Protein AF-A0A0V0S5M4-F1 (afdb_monomer_lite)

Foldseek 3Di:
DPPVVVVVVVVVVVVVVVVVVVVVVVVVVVQVVCVVVVNNPVVVVVVVVVVVVVVVVVVVVVVVVVVVLVVVVVVVLVVVLVVLVVVLVVVVVVVVVVVVVVVVVVVVVVVVVVVVVVVVVVVVDPPPPPPDDDDDDDDDDDDDDDDPPPPPDDDDPPPPDDPVNVVVVVVVVVVVVVVPPPDPPVPVPPPPPDPPDDDDDPDPDDSVVQPSVDPVSSQVCCCPPVVDHDDDD

pLDDT: mean 75.68, std 19.77, range [36.72, 98.31]

Organism: NCBI:txid6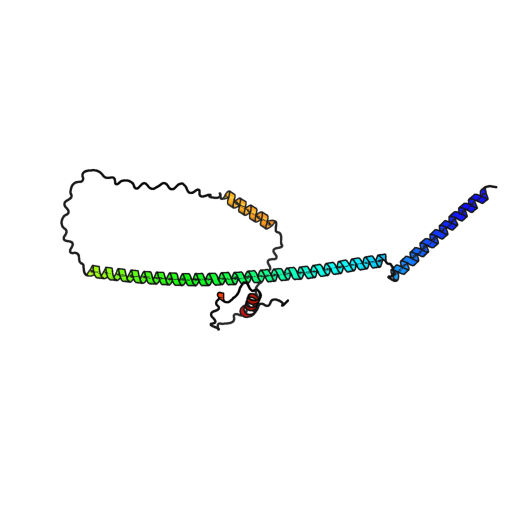336

Structure (mmCIF, N/CA/C/O backbone):
data_AF-A0A0V0S5M4-F1
#
_entry.id   AF-A0A0V0S5M4-F1
#
loop_
_atom_site.group_PDB
_atom_site.id
_atom_site.type_symbol
_atom_site.label_atom_id
_atom_site.label_alt_id
_atom_site.label_comp_id
_atom_site.label_asym_id
_atom_site.label_entity_id
_atom_site.label_seq_id
_atom_site.pdbx_PDB_ins_code
_atom_site.Cartn_x
_atom_site.Cartn_y
_atom_site.Cartn_z
_atom_site.occupancy
_atom_site.B_iso_or_equiv
_atom_site.auth_seq_id
_atom_site.auth_comp_id
_atom_site.auth_asym_id
_atom_site.auth_atom_id
_atom_site.pdbx_PDB_model_num
ATOM 1 N N . MET A 1 1 ? -32.144 -0.221 90.410 1.00 49.56 1 MET A N 1
ATOM 2 C CA . MET A 1 1 ? -33.016 -0.687 89.307 1.00 49.56 1 MET A CA 1
ATOM 3 C C . MET A 1 1 ? -32.470 -0.295 87.918 1.00 49.56 1 MET A C 1
ATOM 5 O O . MET A 1 1 ? -33.249 0.032 87.039 1.00 49.56 1 MET A O 1
ATOM 9 N N . SER A 1 2 ? -31.149 -0.358 87.677 1.00 57.56 2 SER A N 1
ATOM 10 C CA . SER A 1 2 ? -30.536 0.180 86.439 1.00 57.56 2 SER A CA 1
ATOM 11 C C . SER A 1 2 ? -30.228 -0.855 85.345 1.00 57.56 2 SER A C 1
ATOM 13 O O . SER A 1 2 ? -29.965 -0.462 84.215 1.00 57.56 2 SER A O 1
ATOM 15 N N . ASN A 1 3 ? -30.276 -2.158 85.645 1.00 57.25 3 ASN A N 1
ATOM 16 C CA . ASN A 1 3 ? -29.812 -3.198 84.712 1.00 57.25 3 ASN A CA 1
ATOM 17 C C . ASN A 1 3 ? -30.804 -3.519 83.580 1.00 57.25 3 ASN A C 1
ATOM 19 O O . ASN A 1 3 ? -30.376 -3.867 82.489 1.00 57.25 3 ASN A O 1
ATOM 23 N N . ASN A 1 4 ? -32.110 -3.314 83.784 1.00 59.50 4 ASN A N 1
ATOM 24 C CA . ASN A 1 4 ? -33.114 -3.635 82.759 1.00 59.50 4 ASN A CA 1
ATOM 25 C C . ASN A 1 4 ? -33.115 -2.652 81.576 1.00 59.50 4 ASN A C 1
ATOM 27 O O . ASN A 1 4 ? -33.614 -2.983 80.506 1.00 59.50 4 ASN A O 1
ATOM 31 N N . SER A 1 5 ? -32.580 -1.438 81.750 1.00 60.47 5 SER A N 1
ATOM 32 C CA . SER A 1 5 ? -32.564 -0.433 80.680 1.00 60.47 5 SER A CA 1
ATOM 33 C C . SER A 1 5 ? -31.443 -0.683 79.670 1.00 60.47 5 SER A C 1
ATOM 35 O O . SER A 1 5 ? -31.649 -0.455 78.482 1.00 60.47 5 SER A O 1
ATOM 37 N N . SER A 1 6 ? -30.279 -1.175 80.114 1.00 64.75 6 SER A N 1
ATOM 38 C CA . SER A 1 6 ? -29.145 -1.446 79.219 1.00 64.75 6 SER A CA 1
ATOM 39 C C . SER A 1 6 ? -29.331 -2.734 78.411 1.00 64.75 6 SER A C 1
ATOM 41 O O . SER A 1 6 ? -28.966 -2.768 77.237 1.00 64.75 6 SER A O 1
ATOM 43 N N . GLU A 1 7 ? -29.954 -3.767 78.989 1.00 68.25 7 GLU A N 1
ATOM 44 C CA . GLU A 1 7 ? -30.328 -4.990 78.263 1.00 68.25 7 GLU A CA 1
ATOM 45 C C . GLU A 1 7 ? -31.339 -4.705 77.148 1.00 68.25 7 GLU A C 1
ATOM 47 O O . GLU A 1 7 ? -31.204 -5.221 76.037 1.00 68.25 7 GLU A O 1
ATOM 52 N N . ASN A 1 8 ? -32.318 -3.836 77.404 1.00 77.19 8 ASN A N 1
ATOM 53 C CA . ASN A 1 8 ? -33.330 -3.481 76.411 1.00 77.19 8 ASN A CA 1
ATOM 54 C C . ASN A 1 8 ? -32.715 -2.692 75.237 1.00 77.19 8 ASN A C 1
ATOM 56 O O . ASN A 1 8 ? -33.011 -2.951 74.071 1.00 77.19 8 ASN A O 1
ATOM 60 N N . GLU A 1 9 ? -31.771 -1.796 75.535 1.00 79.44 9 GLU A N 1
ATOM 61 C CA . GLU A 1 9 ? -31.038 -1.020 74.531 1.00 79.44 9 GLU A CA 1
ATOM 62 C C . GLU A 1 9 ? -30.083 -1.894 73.691 1.00 79.44 9 GLU A C 1
ATOM 64 O O . GLU A 1 9 ? -29.974 -1.728 72.473 1.00 79.44 9 GLU A O 1
ATOM 69 N N . ALA A 1 10 ? -29.415 -2.869 74.317 1.00 81.25 10 ALA A N 1
ATOM 70 C CA . ALA A 1 10 ? -28.564 -3.838 73.627 1.00 81.25 10 ALA A CA 1
ATOM 71 C C . ALA A 1 10 ? -29.377 -4.756 72.698 1.00 81.25 10 ALA A C 1
ATOM 73 O O . ALA A 1 10 ? -28.959 -5.019 71.565 1.00 81.25 10 ALA A O 1
ATOM 74 N N . THR A 1 11 ? -30.560 -5.181 73.148 1.00 85.44 11 THR A N 1
ATOM 75 C CA . THR A 1 11 ? -31.504 -6.000 72.370 1.00 85.44 11 THR A CA 1
ATOM 76 C C . THR A 1 11 ? -32.066 -5.220 71.178 1.00 85.44 11 THR A C 1
ATOM 78 O O . THR A 1 11 ? -32.175 -5.738 70.066 1.00 85.44 11 THR A O 1
ATOM 81 N N . GLN A 1 12 ? -32.353 -3.930 71.362 1.00 87.50 12 GLN A N 1
ATOM 82 C CA . GLN A 1 12 ? -32.791 -3.052 70.279 1.00 87.50 12 GLN A CA 1
ATOM 83 C C . GLN A 1 12 ? -31.696 -2.857 69.219 1.00 87.50 12 GLN A C 1
ATOM 85 O O . GLN A 1 12 ? -31.968 -2.990 68.025 1.00 87.50 12 GLN A O 1
ATOM 90 N N . LYS A 1 13 ? -30.443 -2.622 69.633 1.00 89.62 13 LYS A N 1
ATOM 91 C CA . LYS A 1 13 ? -29.293 -2.504 68.714 1.00 89.62 13 LYS A CA 1
ATOM 92 C C . LYS A 1 13 ? -29.061 -3.787 67.912 1.00 89.62 13 LYS A C 1
ATOM 94 O O . LYS A 1 13 ? -28.809 -3.717 66.710 1.00 89.62 13 LYS A O 1
ATOM 99 N N . THR A 1 14 ? -29.189 -4.956 68.542 1.00 91.81 14 THR A N 1
ATOM 100 C CA . THR A 1 14 ? -29.059 -6.249 67.845 1.00 91.81 14 THR A CA 1
ATOM 101 C C . THR A 1 14 ? -30.196 -6.497 66.857 1.00 91.81 14 THR A C 1
ATOM 103 O O . THR A 1 14 ? -29.938 -6.982 65.755 1.00 91.81 14 THR A O 1
ATOM 106 N N . ASN A 1 15 ? -31.430 -6.116 67.193 1.00 91.88 15 ASN A N 1
ATOM 107 C CA . ASN A 1 15 ? -32.563 -6.217 66.272 1.00 91.88 15 ASN A CA 1
ATOM 108 C C . ASN A 1 15 ? -32.397 -5.308 65.046 1.00 91.88 15 ASN A C 1
ATOM 110 O O . ASN A 1 15 ? -32.560 -5.781 63.922 1.00 91.88 15 ASN A O 1
ATOM 114 N N . ILE A 1 16 ? -31.978 -4.053 65.246 1.00 94.75 16 ILE A N 1
ATOM 115 C CA . ILE A 1 16 ? -31.687 -3.119 64.145 1.00 94.75 16 ILE A CA 1
ATOM 116 C C . ILE A 1 16 ? -30.585 -3.684 63.244 1.00 94.75 16 ILE A C 1
ATOM 118 O O . ILE A 1 16 ? -30.723 -3.705 62.023 1.00 94.75 16 ILE A O 1
ATOM 122 N N . LEU A 1 17 ? -29.501 -4.200 63.832 1.00 95.44 17 LEU A N 1
ATOM 123 C CA . LEU A 1 17 ? -28.401 -4.778 63.063 1.00 95.44 17 LEU A CA 1
ATOM 124 C C . LEU A 1 17 ? -28.852 -5.989 62.235 1.00 95.44 17 LEU A C 1
ATOM 126 O O . LEU A 1 17 ? -28.457 -6.127 61.077 1.00 95.44 17 LEU A O 1
ATOM 130 N N . LYS A 1 18 ? -29.699 -6.851 62.807 1.00 95.44 18 LYS A N 1
ATOM 131 C CA . LYS A 1 18 ? -30.275 -8.009 62.113 1.00 95.44 18 LYS A CA 1
ATOM 132 C C . LYS A 1 18 ? -31.151 -7.580 60.937 1.00 95.44 18 LYS A C 1
ATOM 134 O O . LYS A 1 18 ? -31.074 -8.191 59.872 1.00 95.44 18 LYS A O 1
ATOM 139 N N . GLU A 1 19 ? -31.941 -6.528 61.107 1.00 95.62 19 GLU A N 1
ATOM 140 C CA . GLU A 1 19 ? -32.793 -5.984 60.051 1.00 95.62 19 GLU A CA 1
ATOM 141 C C . GLU A 1 19 ? -31.975 -5.378 58.903 1.00 95.62 19 GLU A C 1
ATOM 143 O O . GLU A 1 19 ? -32.213 -5.715 57.740 1.00 95.62 19 GLU A O 1
ATOM 148 N N . VAL A 1 20 ? -30.925 -4.610 59.219 1.00 96.81 20 VAL A N 1
ATOM 149 C CA . VAL A 1 20 ? -29.955 -4.108 58.228 1.00 96.81 20 VAL A CA 1
ATOM 150 C C . VAL A 1 20 ? -29.304 -5.264 57.465 1.00 96.81 20 VAL A C 1
ATOM 152 O O . VAL A 1 20 ? -29.176 -5.216 56.240 1.00 96.81 20 VAL A O 1
ATOM 155 N N . TYR A 1 21 ? -28.926 -6.337 58.166 1.00 97.19 21 TYR A N 1
ATOM 156 C CA . TYR A 1 21 ? -28.324 -7.514 57.539 1.00 97.19 21 TYR A CA 1
ATOM 157 C C . TYR A 1 21 ? -29.284 -8.209 56.566 1.00 97.19 21 TYR A C 1
ATOM 159 O O . TYR A 1 21 ? -28.897 -8.565 55.450 1.00 97.19 21 TYR A O 1
ATOM 167 N N . LEU A 1 22 ? -30.544 -8.387 56.970 1.00 96.94 22 LEU A N 1
ATOM 168 C CA . LEU A 1 22 ? -31.575 -9.006 56.137 1.00 96.94 22 LEU A CA 1
ATOM 169 C C . LEU A 1 22 ? -31.899 -8.151 54.906 1.00 96.94 22 LEU A C 1
ATOM 171 O O . LEU A 1 22 ? -32.018 -8.703 53.810 1.00 96.94 22 LEU A O 1
ATOM 175 N N . GLN A 1 23 ? -31.974 -6.825 55.060 1.00 97.44 23 GLN A N 1
ATOM 176 C CA . GLN A 1 23 ? -32.141 -5.899 53.937 1.00 97.44 23 GLN A CA 1
ATOM 177 C C . GLN A 1 23 ? -30.966 -5.977 52.962 1.00 97.44 23 GLN A C 1
ATOM 179 O O . GLN A 1 23 ? -31.182 -6.141 51.762 1.00 97.44 23 GLN A O 1
ATOM 184 N N . LYS A 1 24 ? -29.724 -5.938 53.462 1.00 97.31 24 LYS A N 1
ATOM 185 C CA . LYS A 1 24 ? -28.530 -6.029 52.611 1.00 97.31 24 LYS A CA 1
ATOM 186 C C . LYS A 1 24 ? -28.483 -7.349 51.843 1.00 97.31 24 LYS A C 1
ATOM 188 O O . LYS A 1 24 ? -28.208 -7.348 50.647 1.00 97.31 24 LYS A O 1
ATOM 193 N N . ARG A 1 25 ? -28.810 -8.466 52.503 1.00 97.19 25 ARG A N 1
ATOM 194 C CA . ARG A 1 25 ? -28.902 -9.776 51.844 1.00 97.19 25 ARG A CA 1
ATOM 195 C C . ARG A 1 25 ? -29.956 -9.775 50.737 1.00 97.19 25 ARG A C 1
ATOM 197 O O . ARG A 1 25 ? -29.677 -10.266 49.654 1.00 97.19 25 ARG A O 1
ATOM 204 N N . LYS A 1 26 ? -31.136 -9.199 50.993 1.00 97.38 26 LYS A N 1
ATOM 205 C CA . LYS A 1 26 ? -32.216 -9.106 50.001 1.00 97.38 26 LYS A CA 1
ATOM 206 C C . LYS A 1 26 ? -31.794 -8.302 48.768 1.00 97.38 26 LYS A C 1
ATOM 208 O O . LYS A 1 26 ? -32.047 -8.757 47.660 1.00 97.38 26 LYS A O 1
ATOM 213 N N . LEU A 1 27 ? -31.134 -7.157 48.957 1.00 96.06 27 LEU A N 1
ATOM 214 C CA . LEU A 1 27 ? -30.629 -6.340 47.847 1.00 96.06 27 LEU A CA 1
ATOM 215 C C . LEU A 1 27 ? -29.600 -7.101 47.006 1.00 96.06 27 LEU A C 1
ATOM 217 O O . LEU A 1 27 ? -29.687 -7.087 45.786 1.00 96.06 27 LEU A O 1
ATOM 221 N N . LEU A 1 28 ? -28.675 -7.824 47.644 1.00 95.50 28 LEU A N 1
ATOM 222 C CA . LEU A 1 28 ? -27.692 -8.644 46.929 1.00 95.50 28 LEU A CA 1
ATOM 223 C C . LEU A 1 28 ? -28.342 -9.786 46.138 1.00 95.50 28 LEU A C 1
ATOM 225 O O . LEU A 1 28 ? -27.931 -10.059 45.014 1.00 95.50 28 LEU A O 1
ATOM 229 N N . THR A 1 29 ? -29.362 -10.442 46.698 1.00 96.12 29 THR A N 1
ATOM 230 C CA . THR A 1 29 ? -30.125 -11.469 45.974 1.00 96.12 29 THR A CA 1
ATOM 231 C C . THR A 1 29 ? -30.832 -10.873 44.757 1.00 96.12 29 THR A C 1
ATOM 233 O O . THR A 1 29 ? -30.702 -11.420 43.668 1.00 96.12 29 THR A O 1
ATOM 236 N N . GLN A 1 30 ? -31.495 -9.723 44.914 1.00 95.69 30 GLN A N 1
ATOM 237 C CA . GLN A 1 30 ? -32.154 -9.028 43.803 1.00 95.69 30 GLN A CA 1
ATOM 238 C C . GLN A 1 30 ? -31.164 -8.591 42.717 1.00 95.69 30 GLN A C 1
ATOM 240 O O . GLN A 1 30 ? -31.458 -8.722 41.533 1.00 95.69 30 GLN A O 1
ATOM 245 N N . GLU A 1 31 ? -29.982 -8.107 43.100 1.00 93.38 31 GLU A N 1
ATOM 246 C CA . GLU A 1 31 ? -28.938 -7.720 42.147 1.00 93.38 31 GLU A CA 1
ATOM 247 C C . GLU A 1 31 ? -28.396 -8.936 41.379 1.00 93.38 31 GLU A C 1
ATOM 249 O O . GLU A 1 31 ? -28.206 -8.878 40.165 1.00 93.38 31 GLU A O 1
ATOM 254 N N . SER A 1 32 ? -28.219 -10.073 42.061 1.00 94.19 32 SER A N 1
ATOM 255 C CA . SER A 1 32 ? -27.815 -11.330 41.424 1.00 94.19 32 SER A CA 1
ATOM 256 C C . SER A 1 32 ? -28.873 -11.860 40.453 1.00 94.19 32 SER A C 1
ATOM 258 O O . SER A 1 32 ? -28.518 -12.359 39.387 1.00 94.19 32 SER A O 1
ATOM 260 N N . GLU A 1 33 ? -30.157 -11.769 40.807 1.00 95.00 33 GLU A N 1
ATOM 261 C CA . GLU A 1 33 ? -31.271 -12.140 39.924 1.00 95.00 33 GLU A CA 1
ATOM 262 C C . GLU A 1 33 ? -31.319 -11.220 38.701 1.00 95.00 33 GLU A C 1
ATOM 264 O O . GLU A 1 33 ? -31.376 -11.705 37.574 1.00 95.00 33 GLU A O 1
ATOM 269 N N . ARG A 1 34 ? -31.180 -9.899 38.894 1.00 94.19 34 ARG A N 1
ATOM 270 C CA . ARG A 1 34 ? -31.075 -8.933 37.789 1.00 94.19 34 ARG A CA 1
ATOM 271 C C . ARG A 1 34 ? -29.922 -9.251 36.846 1.00 94.19 34 ARG A C 1
ATOM 273 O O . ARG A 1 34 ? -30.097 -9.131 35.636 1.00 94.19 34 ARG A O 1
ATOM 280 N N . LEU A 1 35 ? -28.760 -9.626 37.378 1.00 94.25 35 LEU A N 1
ATOM 281 C CA . LEU A 1 35 ? -27.608 -10.018 36.570 1.00 94.25 35 LEU A CA 1
ATOM 282 C C . LEU A 1 35 ? -27.917 -11.281 35.751 1.00 94.25 35 LEU A C 1
ATOM 284 O O . LEU A 1 35 ? -27.669 -11.300 34.550 1.00 94.25 35 LEU A O 1
ATOM 288 N N . PHE A 1 36 ? -28.513 -12.302 36.374 1.00 93.50 36 PHE A N 1
ATOM 289 C CA . PHE A 1 36 ? -28.894 -13.545 35.694 1.00 93.50 36 PHE A CA 1
ATOM 290 C C . PHE A 1 36 ? -29.964 -13.324 34.611 1.00 93.50 36 PHE A C 1
ATOM 292 O O . PHE A 1 3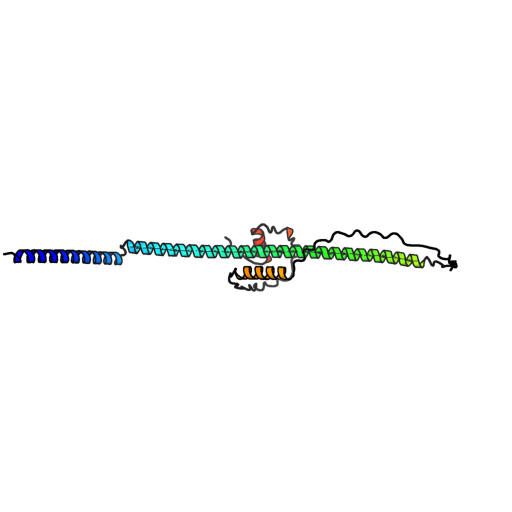6 ? -29.924 -13.950 33.556 1.00 93.50 36 PHE A O 1
ATOM 299 N N . GLU A 1 37 ? -30.893 -12.396 34.843 1.00 95.06 37 GLU A N 1
ATOM 300 C CA . GLU A 1 37 ? -31.908 -11.974 33.872 1.00 95.06 37 GLU A CA 1
ATOM 301 C C . GLU A 1 37 ? -31.372 -11.017 32.789 1.00 95.06 37 GLU A C 1
ATOM 303 O O . GLU A 1 37 ? -32.137 -10.597 31.920 1.00 95.06 37 GLU A O 1
ATOM 308 N N . GLY A 1 38 ? -30.090 -10.630 32.837 1.00 92.06 38 GLY A N 1
ATOM 309 C CA . GLY A 1 38 ? -29.487 -9.697 31.879 1.00 92.06 38 GLY A CA 1
ATOM 310 C C . GLY A 1 38 ? -29.975 -8.248 32.015 1.00 92.06 38 GLY A C 1
ATOM 311 O O . GLY A 1 38 ? -29.871 -7.461 31.079 1.00 92.06 38 GLY A O 1
ATOM 312 N N . LYS A 1 39 ? -30.527 -7.873 33.173 1.00 93.62 39 LYS A N 1
ATOM 313 C CA . LYS A 1 39 ? -31.046 -6.527 33.479 1.00 93.62 39 LYS A CA 1
ATOM 314 C C . LYS A 1 39 ? -30.092 -5.701 34.343 1.00 93.62 39 LYS A C 1
ATOM 316 O O . LYS A 1 39 ? -30.517 -4.701 34.919 1.00 93.62 39 LYS A O 1
ATOM 321 N N . ASN A 1 40 ? -28.850 -6.141 34.532 1.00 94.25 40 ASN A N 1
ATOM 322 C CA . ASN A 1 40 ? -27.846 -5.380 35.271 1.00 94.25 40 ASN A CA 1
ATOM 323 C C . ASN A 1 40 ? -27.164 -4.375 34.328 1.00 94.25 40 ASN A C 1
ATOM 325 O O . ASN A 1 40 ? -26.542 -4.755 33.336 1.00 94.25 40 ASN A O 1
ATOM 329 N N . ASP A 1 41 ? -27.299 -3.089 34.647 1.00 92.94 41 ASP A N 1
ATOM 330 C CA . ASP A 1 41 ? -26.873 -1.995 33.769 1.00 92.94 41 ASP A CA 1
ATOM 331 C C . ASP A 1 41 ? -25.345 -1.886 33.669 1.00 92.94 41 ASP A C 1
ATOM 333 O O . ASP A 1 41 ? -24.815 -1.609 32.595 1.00 92.94 41 ASP A O 1
ATOM 337 N N . GLU A 1 42 ? -24.625 -2.145 34.765 1.00 93.12 42 GLU A N 1
ATOM 338 C CA . GLU A 1 42 ? -23.157 -2.099 34.798 1.00 93.12 42 GLU A CA 1
ATOM 339 C C . GLU A 1 42 ? -22.542 -3.200 33.927 1.00 93.12 42 GLU A C 1
ATOM 341 O O . GLU A 1 42 ? -21.658 -2.929 33.112 1.00 93.12 42 GLU A O 1
ATOM 346 N N . TYR A 1 43 ? -23.045 -4.430 34.053 1.00 94.25 43 TYR A N 1
ATOM 347 C CA . TYR A 1 43 ? -22.626 -5.568 33.241 1.00 94.25 43 TYR A CA 1
ATOM 348 C C . TYR A 1 43 ? -22.922 -5.328 31.759 1.00 94.25 43 TYR A C 1
ATOM 350 O O . TYR A 1 43 ? -22.034 -5.478 30.923 1.00 94.25 43 TYR A O 1
ATOM 358 N N . ASN A 1 44 ? -24.138 -4.882 31.434 1.00 94.69 44 ASN A N 1
ATOM 359 C CA . ASN A 1 44 ? -24.525 -4.601 30.052 1.00 94.69 44 ASN A CA 1
ATOM 360 C C . ASN A 1 44 ? -23.688 -3.469 29.437 1.00 94.69 44 ASN A C 1
ATOM 362 O O . ASN A 1 44 ? -23.293 -3.559 28.276 1.00 94.69 44 ASN A O 1
ATOM 366 N N . SER A 1 45 ? -23.368 -2.433 30.218 1.00 97.00 45 SER A N 1
ATOM 367 C CA . SER A 1 45 ? -22.463 -1.356 29.801 1.00 97.00 45 SER A CA 1
ATOM 368 C C . SER A 1 45 ? -21.053 -1.882 29.515 1.00 97.00 45 SER A C 1
ATOM 370 O O . SER A 1 45 ? -20.454 -1.547 28.492 1.00 97.00 45 SER A O 1
ATOM 372 N N . PHE A 1 46 ? -20.537 -2.776 30.366 1.00 97.56 46 PHE A N 1
ATOM 373 C CA . PHE A 1 46 ? -19.245 -3.421 30.138 1.00 97.56 46 PHE A CA 1
ATOM 374 C C . PHE A 1 46 ? -19.245 -4.290 28.872 1.00 97.56 46 PHE A C 1
ATOM 376 O O . PHE A 1 46 ? -18.305 -4.209 28.081 1.00 97.56 46 PHE A O 1
ATOM 383 N N . CYS A 1 47 ? -20.301 -5.074 28.641 1.00 96.94 47 CYS A N 1
ATOM 384 C CA . CYS A 1 47 ? -20.469 -5.842 27.407 1.00 96.94 47 CYS A CA 1
ATOM 385 C C . CYS A 1 47 ? -20.480 -4.932 26.173 1.00 96.94 47 CYS A C 1
ATOM 387 O O . CYS A 1 47 ? -19.706 -5.165 25.248 1.00 96.94 47 CYS A O 1
ATOM 389 N N . ALA A 1 48 ? -21.266 -3.852 26.194 1.00 97.50 48 ALA A N 1
ATOM 390 C CA . ALA A 1 48 ? -21.332 -2.897 25.089 1.00 97.50 48 ALA A CA 1
ATOM 391 C C . ALA A 1 48 ? -19.967 -2.251 24.787 1.00 97.50 48 ALA A C 1
ATOM 393 O O . ALA A 1 48 ? -19.609 -2.063 23.626 1.00 97.50 48 ALA A O 1
ATOM 394 N N . GLU A 1 49 ? -19.175 -1.941 25.815 1.00 98.31 49 GLU A N 1
ATOM 395 C CA . GLU A 1 49 ? -17.822 -1.404 25.645 1.00 98.31 49 GLU A CA 1
ATOM 396 C C . GLU A 1 49 ? -16.849 -2.434 25.045 1.00 98.31 49 GLU A C 1
ATOM 398 O O . GLU A 1 49 ? -15.994 -2.082 24.227 1.00 98.31 49 GLU A O 1
ATOM 403 N N . VAL A 1 50 ? -16.968 -3.709 25.426 1.00 98.25 50 VAL A N 1
ATOM 404 C CA . VAL A 1 50 ? -16.182 -4.800 24.829 1.00 98.25 50 VAL A CA 1
ATOM 405 C C . VAL A 1 50 ? -16.555 -4.993 23.358 1.00 98.25 50 VAL A C 1
ATOM 407 O O . VAL A 1 50 ? -15.656 -5.062 22.517 1.00 98.25 50 VAL A O 1
ATOM 410 N N . ASP A 1 51 ? -17.847 -5.000 23.032 1.00 98.31 51 ASP A N 1
ATOM 411 C CA . ASP A 1 51 ? -18.335 -5.118 21.654 1.00 98.31 51 ASP A CA 1
ATOM 412 C C . ASP A 1 51 ? -17.886 -3.930 20.795 1.00 98.31 51 ASP A C 1
ATOM 414 O O . ASP A 1 51 ? -17.401 -4.108 19.675 1.00 98.31 51 ASP A O 1
ATOM 418 N N . ARG A 1 52 ? -17.944 -2.710 21.347 1.00 98.31 52 ARG A N 1
ATOM 419 C CA . ARG A 1 52 ? -17.435 -1.499 20.691 1.00 98.31 52 ARG A CA 1
ATOM 420 C C . ARG A 1 52 ? -15.952 -1.637 20.348 1.00 98.31 52 ARG A C 1
ATOM 422 O O . ARG A 1 52 ? -15.564 -1.390 19.209 1.00 98.31 52 ARG A O 1
ATOM 429 N N . LYS A 1 53 ? -15.125 -2.080 21.302 1.00 98.19 53 LYS A N 1
ATOM 430 C CA . LYS A 1 53 ? -13.685 -2.308 21.082 1.00 98.19 53 LYS A CA 1
ATOM 431 C C . LYS A 1 53 ? -13.411 -3.398 20.051 1.00 98.19 53 LYS A C 1
ATOM 433 O O . LYS A 1 53 ? -12.455 -3.279 19.283 1.00 98.19 53 LYS A O 1
ATOM 438 N N . LEU A 1 54 ? -14.218 -4.458 20.035 1.00 98.00 54 LEU A N 1
ATOM 439 C CA . LEU A 1 54 ? -14.102 -5.522 19.043 1.00 98.00 54 LEU A CA 1
ATOM 440 C C . LEU A 1 54 ? -14.363 -4.982 17.633 1.00 98.00 54 LEU A C 1
ATOM 442 O O . LEU A 1 54 ? -13.557 -5.223 16.731 1.00 98.00 54 LEU A O 1
ATOM 446 N N . GLU A 1 55 ? -15.437 -4.212 17.451 1.00 98.06 55 GLU A N 1
ATOM 447 C CA . GLU A 1 55 ? -15.779 -3.644 16.145 1.00 98.06 55 GLU A CA 1
ATOM 448 C C . GLU A 1 55 ? -14.746 -2.598 15.697 1.00 98.06 55 GLU A C 1
ATOM 450 O O . GLU A 1 55 ? -14.320 -2.599 14.542 1.00 98.06 55 GLU A O 1
ATOM 455 N N . GLU A 1 56 ? -14.243 -1.765 16.614 1.00 98.12 56 GLU A N 1
ATOM 456 C CA . GLU A 1 56 ? -13.118 -0.863 16.335 1.00 98.12 56 GLU A CA 1
ATOM 457 C C . GLU A 1 56 ? -11.875 -1.626 15.875 1.00 98.12 56 GLU A C 1
ATOM 459 O O . GLU A 1 56 ? -11.227 -1.241 14.897 1.00 98.12 56 GLU A O 1
ATOM 464 N N . ARG A 1 57 ? -11.550 -2.738 16.543 1.00 98.06 57 ARG A N 1
ATOM 465 C CA . ARG A 1 57 ? -10.387 -3.551 16.186 1.00 98.06 57 ARG A CA 1
ATOM 466 C C . ARG A 1 57 ? -10.553 -4.203 14.817 1.00 98.06 57 ARG A C 1
ATOM 468 O O . ARG A 1 57 ? -9.597 -4.219 14.042 1.00 98.06 57 ARG A O 1
ATOM 475 N N . LYS A 1 58 ? -11.745 -4.708 14.510 1.00 98.00 58 LYS A N 1
ATOM 476 C CA . LYS A 1 58 ? -12.081 -5.279 13.202 1.00 98.00 58 LYS A CA 1
ATOM 477 C C . LYS A 1 58 ? -11.962 -4.232 12.093 1.00 98.00 58 LYS A C 1
ATOM 479 O O . LYS A 1 58 ? -11.278 -4.481 11.103 1.00 98.00 58 LYS A O 1
ATOM 484 N N . ASN A 1 59 ? -12.536 -3.047 12.292 1.00 98.00 59 ASN A N 1
ATOM 485 C CA . ASN A 1 59 ? -12.446 -1.944 11.332 1.00 98.00 59 ASN A CA 1
ATOM 486 C C . ASN A 1 59 ? -11.002 -1.490 11.107 1.00 98.00 59 ASN A C 1
ATOM 488 O O . ASN A 1 59 ? -10.599 -1.247 9.969 1.00 98.00 59 ASN A O 1
ATOM 492 N N . PHE A 1 60 ? -10.199 -1.429 12.172 1.00 97.94 60 PHE A N 1
ATOM 493 C CA . PHE A 1 60 ? -8.773 -1.139 12.061 1.00 97.94 60 PHE A CA 1
ATOM 494 C C . PHE A 1 60 ? -8.043 -2.177 11.198 1.00 97.94 60 PHE A C 1
ATOM 496 O O . PHE A 1 60 ? -7.283 -1.798 10.312 1.00 97.94 60 PHE A O 1
ATOM 503 N N . ILE A 1 61 ? -8.281 -3.473 11.433 1.00 97.94 61 ILE A N 1
ATOM 504 C CA . ILE A 1 61 ? -7.635 -4.555 10.674 1.00 97.94 61 ILE A CA 1
ATOM 505 C C . ILE A 1 61 ? -8.023 -4.490 9.194 1.00 97.94 61 ILE A C 1
ATOM 507 O O . ILE A 1 61 ? -7.142 -4.549 8.341 1.00 97.94 61 ILE A O 1
ATOM 511 N N . LEU A 1 62 ? -9.312 -4.316 8.889 1.00 96.62 62 LEU A N 1
ATOM 512 C CA . LEU A 1 62 ? -9.787 -4.200 7.507 1.00 96.62 62 LEU A CA 1
ATOM 513 C C . LEU A 1 62 ? -9.149 -3.006 6.791 1.00 96.62 62 LEU A C 1
ATOM 515 O O . LEU A 1 62 ? -8.680 -3.132 5.663 1.00 96.62 62 LEU A O 1
ATOM 519 N N . ARG A 1 63 ? -9.064 -1.855 7.466 1.00 97.12 63 ARG A N 1
ATOM 520 C CA . ARG A 1 63 ? -8.449 -0.660 6.884 1.00 97.12 63 ARG A CA 1
ATOM 521 C C . ARG A 1 63 ? -6.941 -0.807 6.688 1.00 97.12 63 ARG A C 1
ATOM 523 O O . ARG A 1 63 ? -6.409 -0.319 5.693 1.00 97.12 63 ARG A O 1
ATOM 530 N N . ALA A 1 64 ? -6.260 -1.470 7.621 1.00 96.44 64 ALA A N 1
ATOM 531 C CA . ALA A 1 64 ? -4.839 -1.769 7.500 1.00 96.44 64 ALA A CA 1
ATOM 532 C C . ALA A 1 64 ? -4.567 -2.685 6.298 1.00 96.44 64 ALA A C 1
ATOM 534 O O . ALA A 1 64 ? -3.697 -2.362 5.496 1.00 96.44 64 ALA A O 1
ATOM 535 N N . ALA A 1 65 ? -5.361 -3.749 6.131 1.00 95.38 65 ALA A N 1
ATOM 536 C CA . ALA A 1 65 ? -5.254 -4.655 4.989 1.00 95.38 65 ALA A CA 1
ATOM 537 C C . ALA A 1 65 ? -5.457 -3.920 3.654 1.00 95.38 65 ALA A C 1
ATOM 539 O O . ALA A 1 65 ? -4.626 -4.047 2.761 1.00 95.38 65 ALA A O 1
ATOM 540 N N . GLN A 1 66 ? -6.490 -3.074 3.553 1.00 94.56 66 GLN A N 1
ATOM 541 C CA . GLN A 1 66 ? -6.730 -2.268 2.351 1.00 94.56 66 GLN A CA 1
ATOM 542 C C . GLN A 1 66 ? -5.553 -1.334 2.032 1.00 94.56 66 GLN A C 1
ATOM 544 O O . GLN A 1 66 ? -5.151 -1.197 0.882 1.00 94.56 66 GLN A O 1
ATOM 549 N N . THR A 1 67 ? -4.985 -0.697 3.060 1.00 96.00 67 THR A N 1
ATOM 550 C CA . THR A 1 67 ? -3.854 0.229 2.891 1.00 96.00 67 THR A CA 1
ATOM 551 C C . THR A 1 67 ? -2.593 -0.503 2.426 1.00 96.00 67 THR A C 1
ATOM 553 O O . THR A 1 67 ? -1.839 0.020 1.609 1.00 96.00 67 THR A O 1
ATOM 556 N N . GLU A 1 68 ? -2.348 -1.705 2.950 1.00 95.50 68 GLU A N 1
ATOM 557 C CA . GLU A 1 68 ? -1.228 -2.551 2.535 1.00 95.50 68 GLU A CA 1
ATOM 558 C C . GLU A 1 68 ? -1.386 -3.010 1.081 1.00 95.50 68 GLU A C 1
ATOM 560 O O . GLU A 1 68 ? -0.440 -2.903 0.301 1.00 95.50 68 GLU A O 1
ATOM 565 N N . GLU A 1 69 ? -2.587 -3.440 0.692 1.00 92.62 69 GLU A N 1
ATOM 566 C CA . GLU A 1 69 ? -2.899 -3.811 -0.689 1.00 92.62 69 GLU A CA 1
ATOM 567 C C . GLU A 1 69 ? -2.707 -2.634 -1.657 1.00 92.62 69 GLU A C 1
ATOM 569 O O . GLU A 1 69 ? -2.021 -2.774 -2.672 1.00 92.62 69 GLU A O 1
ATOM 574 N N . ASP A 1 70 ? -3.237 -1.453 -1.320 1.00 91.94 70 ASP A N 1
ATOM 575 C CA . ASP A 1 70 ? -3.061 -0.237 -2.120 1.00 91.94 70 ASP A CA 1
ATOM 576 C C . ASP A 1 70 ? -1.569 0.115 -2.289 1.00 91.94 70 ASP A C 1
ATOM 578 O O . ASP A 1 70 ? -1.132 0.465 -3.388 1.00 91.94 70 ASP A O 1
ATOM 582 N N . LEU A 1 71 ? -0.761 -0.028 -1.230 1.00 94.25 71 LEU A N 1
ATOM 583 C CA . LEU A 1 71 ? 0.679 0.238 -1.281 1.00 94.25 71 LEU A CA 1
ATOM 584 C C . LEU A 1 71 ? 1.426 -0.767 -2.168 1.00 94.25 71 LEU A C 1
ATOM 586 O O . LEU A 1 71 ? 2.308 -0.373 -2.941 1.00 94.25 71 LEU A O 1
ATOM 590 N N . ILE A 1 72 ? 1.090 -2.055 -2.065 1.00 92.69 72 ILE A N 1
ATOM 591 C CA . ILE A 1 72 ? 1.672 -3.110 -2.904 1.00 92.69 72 ILE A CA 1
ATOM 592 C C . ILE A 1 72 ? 1.341 -2.842 -4.375 1.00 92.69 72 ILE A C 1
ATOM 594 O O . ILE A 1 72 ? 2.246 -2.839 -5.213 1.00 92.69 72 ILE A O 1
ATOM 598 N N . ASN A 1 73 ? 0.076 -2.543 -4.680 1.00 88.19 73 ASN A N 1
ATOM 599 C CA . ASN A 1 73 ? -0.380 -2.263 -6.040 1.00 88.19 73 ASN A CA 1
ATOM 600 C C . ASN A 1 73 ? 0.294 -1.011 -6.619 1.00 88.19 73 ASN A C 1
ATOM 602 O O . ASN A 1 73 ? 0.792 -1.050 -7.745 1.00 88.19 73 ASN A O 1
ATOM 606 N N . ALA A 1 74 ? 0.394 0.073 -5.843 1.00 89.56 74 ALA A N 1
ATOM 607 C CA . ALA A 1 74 ? 1.103 1.283 -6.259 1.00 89.56 74 ALA A CA 1
ATOM 608 C C . ALA A 1 74 ? 2.590 1.007 -6.541 1.00 89.56 74 ALA A C 1
ATOM 610 O O . ALA A 1 74 ? 3.121 1.409 -7.577 1.00 89.56 74 ALA A O 1
ATOM 611 N N . THR A 1 75 ? 3.257 0.258 -5.657 1.00 92.69 75 THR A N 1
ATOM 612 C CA . THR A 1 75 ? 4.671 -0.115 -5.825 1.00 92.69 75 THR A CA 1
ATOM 613 C C . THR A 1 75 ? 4.880 -0.956 -7.083 1.00 92.69 75 THR A C 1
ATOM 615 O O . THR A 1 75 ? 5.845 -0.750 -7.826 1.00 92.69 75 THR A O 1
ATOM 618 N N . TYR A 1 76 ? 3.969 -1.893 -7.344 1.00 88.62 76 TYR A N 1
ATOM 619 C CA . TYR A 1 76 ? 4.020 -2.729 -8.533 1.00 88.62 76 TYR A CA 1
ATOM 620 C C . TYR A 1 76 ? 3.877 -1.894 -9.812 1.00 88.62 76 TYR A C 1
ATOM 622 O O . TYR A 1 76 ? 4.727 -1.997 -10.699 1.00 88.62 76 TYR A O 1
ATOM 630 N N . ARG A 1 77 ? 2.877 -1.003 -9.876 1.00 86.19 77 ARG A N 1
ATOM 631 C CA . ARG A 1 77 ? 2.683 -0.084 -11.011 1.00 86.19 77 ARG A CA 1
ATOM 632 C C . ARG A 1 77 ? 3.919 0.761 -11.263 1.00 86.19 77 ARG A C 1
ATOM 634 O O . ARG A 1 77 ? 4.411 0.788 -12.385 1.00 86.19 77 ARG A O 1
ATOM 641 N N . MET A 1 78 ? 4.470 1.386 -10.222 1.00 91.06 78 MET A N 1
ATOM 642 C CA . MET A 1 78 ? 5.698 2.178 -10.343 1.00 91.06 78 MET A CA 1
ATOM 643 C C . MET A 1 78 ? 6.866 1.359 -10.898 1.00 91.06 78 MET A C 1
ATOM 645 O O . MET A 1 78 ? 7.609 1.835 -11.753 1.00 91.06 78 MET A O 1
ATOM 649 N N . THR A 1 79 ? 7.028 0.121 -10.427 1.00 88.81 79 THR A N 1
ATOM 650 C CA . THR A 1 79 ? 8.105 -0.764 -10.888 1.00 88.81 79 THR A CA 1
ATOM 651 C C . THR A 1 79 ? 7.947 -1.103 -12.367 1.00 88.81 79 THR A C 1
ATOM 653 O O . THR A 1 79 ? 8.931 -1.100 -13.104 1.00 88.81 79 THR A O 1
ATOM 656 N N . VAL A 1 80 ? 6.717 -1.356 -12.815 1.00 87.94 80 VAL A N 1
ATOM 657 C CA . VAL A 1 80 ? 6.435 -1.647 -14.223 1.00 87.94 80 VAL A CA 1
ATOM 658 C C . VAL A 1 80 ? 6.612 -0.409 -15.094 1.00 87.94 80 VAL A C 1
ATOM 660 O O . VAL A 1 80 ? 7.286 -0.516 -16.113 1.00 87.94 80 VAL A O 1
ATOM 663 N N . LYS A 1 81 ? 6.099 0.759 -14.684 1.00 88.19 81 LYS A N 1
ATOM 664 C CA . LYS A 1 81 ? 6.324 2.030 -15.397 1.00 88.19 81 LYS A CA 1
ATOM 665 C C . LYS A 1 81 ? 7.815 2.259 -15.629 1.00 88.19 81 LYS A C 1
ATOM 667 O O . LYS A 1 81 ? 8.246 2.424 -16.765 1.00 88.19 81 LYS A O 1
ATOM 672 N N . LYS A 1 82 ? 8.617 2.112 -14.572 1.00 89.56 82 LYS A N 1
ATOM 673 C CA . LYS A 1 82 ? 10.072 2.231 -14.665 1.00 89.56 82 LYS A CA 1
ATOM 674 C C . LYS A 1 82 ? 10.696 1.201 -15.611 1.00 89.56 82 LYS A C 1
ATOM 676 O O . LYS A 1 82 ? 11.573 1.541 -16.391 1.00 89.56 82 LYS A O 1
ATOM 681 N N . LEU A 1 83 ? 10.251 -0.055 -15.567 1.00 88.94 83 LEU A N 1
ATOM 682 C CA . LEU A 1 83 ? 10.757 -1.088 -16.475 1.00 88.94 83 LEU A CA 1
ATOM 683 C C . LEU A 1 83 ? 10.452 -0.757 -17.946 1.00 88.94 83 LEU A C 1
ATOM 685 O O . LEU A 1 83 ? 11.290 -0.995 -18.815 1.00 88.94 83 LEU A O 1
ATOM 689 N N . ILE A 1 84 ? 9.263 -0.216 -18.219 1.00 86.12 84 ILE A N 1
ATOM 690 C CA . ILE A 1 84 ? 8.843 0.229 -19.552 1.00 86.12 84 ILE A CA 1
ATOM 691 C C . ILE A 1 84 ? 9.722 1.400 -20.020 1.00 86.12 84 ILE A C 1
ATOM 693 O O . ILE A 1 84 ? 10.217 1.374 -21.148 1.00 86.12 84 ILE A O 1
ATOM 697 N N . GLU A 1 85 ? 9.979 2.380 -19.150 1.00 88.44 85 GLU A N 1
ATOM 698 C CA . GLU A 1 85 ? 10.888 3.503 -19.422 1.00 88.44 85 GLU A CA 1
ATOM 699 C C . GLU A 1 85 ? 12.318 3.030 -19.714 1.00 88.44 85 GLU A C 1
ATOM 701 O O . GLU A 1 85 ? 12.890 3.400 -20.740 1.00 88.44 85 GLU A O 1
ATOM 706 N N . ASP A 1 86 ? 12.878 2.172 -18.854 1.00 89.94 86 ASP A N 1
ATOM 707 C CA . ASP A 1 86 ? 14.230 1.620 -19.000 1.00 89.94 86 ASP A CA 1
ATOM 708 C C . ASP A 1 86 ? 14.362 0.848 -20.327 1.00 89.94 86 ASP A C 1
ATOM 710 O O . ASP A 1 86 ? 15.356 0.978 -21.049 1.00 89.94 86 ASP A O 1
ATOM 714 N N . TYR A 1 87 ? 13.333 0.076 -20.692 1.00 88.31 87 TYR A N 1
ATOM 715 C CA . TYR A 1 87 ? 13.281 -0.626 -21.973 1.00 88.31 87 TYR A CA 1
ATOM 716 C C . TYR A 1 87 ? 13.226 0.342 -23.165 1.00 88.31 87 TYR A C 1
ATOM 718 O O . TYR A 1 87 ? 13.949 0.154 -24.148 1.00 88.31 87 TYR A O 1
ATOM 726 N N . GLY A 1 88 ? 12.424 1.407 -23.075 1.00 86.06 88 GLY A N 1
ATOM 727 C CA . GLY A 1 88 ? 12.360 2.449 -24.102 1.00 86.06 88 GLY A CA 1
ATOM 728 C C . GLY A 1 88 ? 13.686 3.169 -24.302 1.00 86.06 88 GLY A C 1
ATOM 729 O O . GLY A 1 88 ? 14.147 3.314 -25.436 1.00 86.06 88 GLY A O 1
ATOM 730 N N . GLN A 1 89 ? 14.354 3.533 -23.209 1.00 91.94 89 GLN A N 1
ATOM 731 C CA . GLN A 1 89 ? 15.685 4.136 -23.252 1.00 91.94 89 GLN A CA 1
ATOM 732 C C . GLN A 1 89 ? 16.712 3.194 -23.891 1.00 91.94 89 GLN A C 1
ATOM 734 O O . GLN A 1 89 ? 17.503 3.629 -24.730 1.00 91.94 89 GLN A O 1
ATOM 739 N N . ALA A 1 90 ? 16.668 1.897 -23.569 1.00 93.88 90 ALA A N 1
ATOM 740 C CA . ALA A 1 90 ? 17.547 0.904 -24.181 1.00 93.88 90 ALA A CA 1
ATOM 741 C C . ALA A 1 90 ? 17.322 0.777 -25.699 1.00 93.88 90 ALA A C 1
ATOM 743 O O . ALA A 1 90 ? 18.289 0.669 -26.456 1.00 93.88 90 ALA A O 1
ATOM 744 N N . LEU A 1 91 ? 16.069 0.836 -26.166 1.00 92.88 91 LEU A N 1
ATOM 745 C CA . LEU A 1 91 ? 15.760 0.831 -27.599 1.00 92.88 91 LEU A CA 1
ATOM 746 C C . LEU A 1 91 ? 16.274 2.086 -28.310 1.00 92.88 91 LEU A C 1
ATOM 748 O O . LEU A 1 91 ? 16.817 1.976 -29.411 1.00 92.88 91 LEU A O 1
ATOM 752 N N . VAL A 1 92 ? 16.125 3.266 -27.701 1.00 93.00 92 VAL A N 1
ATOM 753 C CA . VAL A 1 92 ? 16.660 4.524 -28.250 1.00 93.00 92 VAL A CA 1
ATOM 754 C C . VAL A 1 92 ? 18.185 4.467 -28.332 1.00 93.00 92 VAL A C 1
ATOM 756 O O . VAL A 1 92 ? 18.747 4.748 -29.390 1.00 93.00 92 VAL A O 1
ATOM 759 N N . ALA A 1 93 ? 18.852 4.028 -27.263 1.00 93.94 93 ALA A N 1
ATOM 760 C CA . ALA A 1 93 ? 20.303 3.872 -27.238 1.00 93.94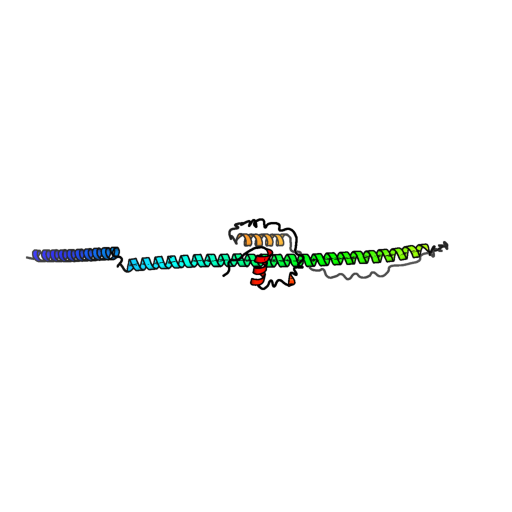 93 ALA A CA 1
ATOM 761 C C . ALA A 1 93 ? 20.796 2.873 -28.298 1.00 93.94 93 ALA A C 1
ATOM 763 O O . ALA A 1 93 ? 21.790 3.126 -28.979 1.00 93.94 93 ALA A O 1
ATOM 764 N N . LEU A 1 94 ? 20.080 1.759 -28.490 1.00 95.69 94 LEU A N 1
ATOM 765 C CA . LEU A 1 94 ? 20.406 0.781 -29.526 1.00 95.69 94 LEU A CA 1
ATOM 766 C C . LEU A 1 94 ? 20.252 1.369 -30.933 1.00 95.69 94 LEU A C 1
ATOM 768 O O . LEU A 1 94 ? 21.128 1.163 -31.770 1.00 95.69 94 LEU A O 1
ATOM 772 N N . LYS A 1 95 ? 19.167 2.114 -31.193 1.00 95.44 95 LYS A N 1
ATOM 773 C CA . LYS A 1 95 ? 18.968 2.810 -32.474 1.00 95.44 95 LYS A CA 1
ATOM 774 C C . LYS A 1 95 ? 20.109 3.787 -32.750 1.00 95.44 95 LYS A C 1
ATOM 776 O O . LYS A 1 95 ? 20.663 3.745 -33.843 1.00 95.44 95 LYS A O 1
ATOM 781 N N . GLN A 1 96 ? 20.491 4.599 -31.763 1.00 96.25 96 GLN A N 1
ATOM 782 C CA . GLN A 1 96 ? 21.608 5.534 -31.907 1.00 96.25 96 GLN A CA 1
ATOM 783 C C . GLN A 1 96 ? 22.919 4.796 -32.199 1.00 96.25 96 GLN A C 1
ATOM 785 O O . GLN A 1 96 ? 23.595 5.127 -33.160 1.00 96.25 96 GLN A O 1
ATOM 790 N N . SER A 1 97 ? 23.218 3.717 -31.468 1.00 97.62 97 SER A N 1
ATOM 791 C CA . SER A 1 97 ? 24.423 2.914 -31.715 1.00 97.62 97 SER A CA 1
ATOM 792 C C . SER A 1 97 ? 24.471 2.304 -33.121 1.00 97.62 97 SER A C 1
ATOM 794 O O . SER A 1 97 ? 25.556 2.139 -33.676 1.00 97.62 97 SER A O 1
ATOM 796 N N . VAL A 1 98 ? 23.324 1.931 -33.697 1.00 97.31 98 VAL A N 1
ATOM 797 C CA . VAL A 1 98 ? 23.262 1.445 -35.083 1.00 97.31 98 VAL A CA 1
ATOM 798 C C . VAL A 1 98 ? 23.511 2.582 -36.073 1.00 97.31 98 VAL A C 1
ATOM 800 O O . VAL A 1 98 ? 24.232 2.365 -37.041 1.00 97.31 98 VAL A O 1
ATOM 803 N N . LEU A 1 99 ? 22.956 3.774 -35.833 1.00 97.19 99 LEU A N 1
ATOM 804 C CA . LEU A 1 99 ? 23.219 4.949 -36.669 1.00 97.19 99 LEU A CA 1
ATOM 805 C C . LEU A 1 99 ? 24.701 5.333 -36.640 1.00 97.19 99 LEU A C 1
ATOM 807 O O . LEU A 1 99 ? 25.289 5.479 -37.704 1.00 97.19 99 LEU A O 1
ATOM 811 N N . ASP A 1 100 ? 25.308 5.380 -35.453 1.00 97.94 100 ASP A N 1
ATOM 812 C CA . ASP A 1 100 ? 26.729 5.706 -35.289 1.00 97.94 100 ASP A CA 1
ATOM 813 C C . ASP A 1 100 ? 27.614 4.721 -36.073 1.00 97.94 100 ASP A C 1
ATOM 815 O O . ASP A 1 100 ? 28.505 5.133 -36.806 1.00 97.94 100 ASP A O 1
ATOM 819 N N . LYS A 1 101 ? 27.312 3.414 -36.014 1.00 97.19 101 LYS A N 1
ATOM 820 C CA . LYS A 1 101 ? 28.035 2.397 -36.800 1.00 97.19 101 LYS A CA 1
ATOM 821 C C . LYS A 1 101 ? 27.900 2.599 -38.307 1.00 97.19 101 LYS A C 1
ATOM 823 O O . LYS A 1 101 ? 28.866 2.385 -39.028 1.00 97.19 101 LYS A O 1
ATOM 828 N N . LEU A 1 102 ? 26.714 2.973 -38.786 1.00 97.50 102 LEU A N 1
ATOM 829 C CA . LEU A 1 102 ? 26.494 3.237 -40.210 1.00 97.50 102 LEU A CA 1
ATOM 830 C C . LEU A 1 102 ? 27.218 4.511 -40.666 1.00 97.50 102 LEU A C 1
ATOM 832 O O . LEU A 1 102 ? 27.714 4.555 -41.790 1.00 97.50 102 LEU A O 1
ATOM 836 N N . ASP A 1 103 ? 27.285 5.532 -39.811 1.00 97.25 103 ASP A N 1
ATOM 837 C CA . ASP A 1 103 ? 28.055 6.750 -40.072 1.00 97.25 103 ASP A CA 1
ATOM 838 C C . ASP A 1 103 ? 29.567 6.467 -40.092 1.00 97.25 103 ASP A C 1
ATOM 840 O O . ASP A 1 103 ? 30.251 6.938 -41.004 1.00 97.25 103 ASP A O 1
ATOM 844 N N . ASP A 1 104 ? 30.069 5.644 -39.165 1.00 97.12 104 ASP A N 1
ATOM 845 C CA . ASP A 1 104 ? 31.464 5.184 -39.136 1.00 97.12 104 ASP A CA 1
ATOM 846 C C . ASP A 1 104 ? 31.812 4.366 -40.393 1.00 97.12 104 ASP A C 1
ATOM 848 O O . ASP A 1 104 ? 32.820 4.634 -41.049 1.00 97.12 104 ASP A O 1
ATOM 852 N N . GLU A 1 105 ? 30.958 3.407 -40.778 1.00 97.19 105 GLU A N 1
ATOM 853 C CA . GLU A 1 105 ? 31.128 2.615 -42.006 1.00 97.19 105 GLU A CA 1
ATOM 854 C C . GLU A 1 105 ? 31.113 3.507 -43.257 1.00 97.19 105 GLU A C 1
ATOM 856 O O . GLU A 1 105 ? 31.936 3.323 -44.155 1.00 97.19 105 GLU A O 1
ATOM 861 N N . ARG A 1 106 ? 30.224 4.511 -43.315 1.00 95.88 106 ARG A N 1
ATOM 862 C CA . ARG A 1 106 ? 30.200 5.479 -44.423 1.00 95.88 106 ARG A CA 1
ATOM 863 C C . ARG A 1 106 ? 31.498 6.282 -44.485 1.00 95.88 106 ARG A C 1
ATOM 865 O O . ARG A 1 106 ? 32.065 6.409 -45.568 1.00 95.88 106 ARG A O 1
ATOM 872 N N . SER A 1 107 ? 31.975 6.790 -43.347 1.00 96.00 107 SER A N 1
ATOM 873 C CA . SER A 1 107 ? 33.235 7.540 -43.275 1.00 96.00 107 SER A CA 1
ATOM 874 C C . SER A 1 107 ? 34.418 6.684 -43.719 1.00 96.00 107 SER A C 1
ATOM 876 O O . SER A 1 107 ? 35.272 7.158 -44.462 1.00 96.00 107 SER A O 1
ATOM 878 N N . GLN A 1 108 ? 34.450 5.412 -43.314 1.00 95.56 108 GLN A N 1
ATOM 879 C CA . GLN A 1 108 ? 35.511 4.494 -43.710 1.00 95.56 108 GLN A CA 1
ATOM 880 C C . GLN A 1 108 ? 35.521 4.253 -45.227 1.00 95.56 108 GLN A C 1
ATOM 882 O O . GLN A 1 108 ? 36.589 4.253 -45.834 1.00 95.56 108 GLN A O 1
ATOM 887 N N . ILE A 1 109 ? 34.352 4.096 -45.856 1.00 92.81 109 ILE A N 1
ATOM 888 C CA . ILE A 1 109 ? 34.246 3.943 -47.316 1.00 92.81 109 ILE A CA 1
ATOM 889 C C . ILE A 1 109 ? 34.730 5.207 -48.043 1.00 92.81 109 ILE A C 1
ATOM 891 O O . ILE A 1 109 ? 35.424 5.103 -49.054 1.00 92.81 109 ILE A O 1
ATOM 895 N N . GLU A 1 110 ? 34.381 6.396 -47.543 1.00 91.69 110 GLU A N 1
ATOM 896 C CA . GLU A 1 110 ? 34.840 7.673 -48.110 1.00 91.69 110 GLU A CA 1
ATOM 897 C C . GLU A 1 110 ? 36.368 7.829 -47.997 1.00 91.69 110 GLU A C 1
ATOM 899 O O . GLU A 1 110 ? 37.021 8.230 -48.966 1.00 91.69 110 GLU A O 1
ATOM 904 N N . ASP A 1 111 ? 36.946 7.448 -46.855 1.00 91.38 111 ASP A N 1
ATOM 905 C CA . ASP A 1 111 ? 38.394 7.453 -46.635 1.00 91.38 111 ASP A CA 1
ATOM 906 C C . ASP A 1 111 ? 39.117 6.438 -47.534 1.00 91.38 111 ASP A C 1
ATOM 908 O O . ASP A 1 111 ? 40.158 6.757 -48.114 1.00 91.38 111 ASP A O 1
ATOM 912 N N . GLU A 1 112 ? 38.594 5.216 -47.668 1.00 90.38 112 GLU A N 1
ATOM 913 C CA . GLU A 1 112 ? 39.142 4.187 -48.562 1.00 90.38 112 GLU A CA 1
ATOM 914 C C . GLU A 1 112 ? 39.118 4.659 -50.024 1.00 90.38 112 GLU A C 1
ATOM 916 O O . GLU A 1 112 ? 40.147 4.601 -50.698 1.00 90.38 112 GLU A O 1
ATOM 921 N N . TYR A 1 113 ? 37.997 5.229 -50.480 1.00 87.25 113 TYR A N 1
ATOM 922 C CA . TYR A 1 113 ? 37.861 5.790 -51.827 1.00 87.25 113 TYR A CA 1
ATOM 923 C C . TYR A 1 113 ? 38.877 6.916 -52.096 1.00 87.25 113 TYR A C 1
ATOM 925 O O . TYR A 1 113 ? 39.578 6.896 -53.109 1.00 87.25 113 TYR A O 1
ATOM 933 N N . LEU A 1 114 ? 39.016 7.876 -51.173 1.00 83.81 114 LEU A N 1
ATOM 934 C CA . LEU A 1 114 ? 39.966 8.983 -51.329 1.00 83.81 114 LEU A CA 1
ATOM 935 C C . LEU A 1 114 ? 41.425 8.496 -51.333 1.00 83.81 114 LEU A C 1
ATOM 937 O O . LEU A 1 114 ? 42.266 9.031 -52.060 1.00 83.81 114 LEU A O 1
ATOM 941 N N . ASN A 1 115 ? 41.743 7.485 -50.523 1.00 77.44 115 ASN A N 1
ATOM 942 C CA . ASN A 1 115 ? 43.082 6.904 -50.471 1.00 77.44 115 ASN A CA 1
ATOM 943 C C . ASN A 1 115 ? 43.431 6.107 -51.737 1.00 77.44 115 ASN A C 1
ATOM 945 O O . ASN A 1 115 ? 44.585 6.167 -52.176 1.00 77.44 115 ASN A O 1
ATOM 949 N N . ASP A 1 116 ? 42.463 5.411 -52.337 1.00 76.62 116 ASP A N 1
ATOM 950 C CA . ASP A 1 116 ? 42.640 4.705 -53.610 1.00 76.62 116 ASP A CA 1
ATOM 951 C C . ASP A 1 116 ? 42.860 5.683 -54.778 1.00 76.62 116 ASP A C 1
ATOM 953 O O . ASP A 1 116 ? 43.804 5.499 -55.555 1.00 76.62 116 ASP A O 1
ATOM 957 N N . ASP A 1 117 ? 42.105 6.788 -54.836 1.00 63.19 117 ASP A N 1
ATOM 958 C CA . ASP A 1 117 ? 42.313 7.863 -55.821 1.00 63.19 117 ASP A CA 1
ATOM 959 C C . ASP A 1 117 ? 43.729 8.475 -55.704 1.00 63.19 117 ASP A C 1
ATOM 961 O O . ASP A 1 117 ? 44.425 8.690 -56.703 1.00 63.19 117 ASP A O 1
ATOM 965 N N . ILE A 1 118 ? 44.225 8.684 -54.476 1.00 61.53 118 ILE A N 1
ATOM 966 C CA . ILE A 1 118 ? 45.600 9.160 -54.226 1.00 61.53 118 ILE A CA 1
ATOM 967 C C . ILE A 1 118 ? 46.653 8.104 -54.619 1.00 61.53 118 ILE A C 1
ATOM 969 O O . ILE A 1 118 ? 47.762 8.455 -55.046 1.00 61.53 118 ILE A O 1
ATOM 973 N N . ALA A 1 119 ? 46.361 6.813 -54.446 1.00 59.41 119 ALA A N 1
ATOM 974 C CA . ALA A 1 119 ? 47.279 5.729 -54.790 1.00 59.41 119 ALA A CA 1
ATOM 975 C C . ALA A 1 119 ? 47.458 5.572 -56.311 1.00 59.41 119 ALA A C 1
ATOM 977 O O . ALA A 1 119 ? 48.578 5.279 -56.753 1.00 59.41 119 ALA A O 1
ATOM 978 N N . ASP A 1 120 ? 46.412 5.819 -57.105 1.00 57.50 120 ASP A N 1
ATOM 979 C CA . ASP A 1 120 ? 46.482 5.791 -58.571 1.00 57.50 120 ASP A CA 1
ATOM 980 C C . ASP A 1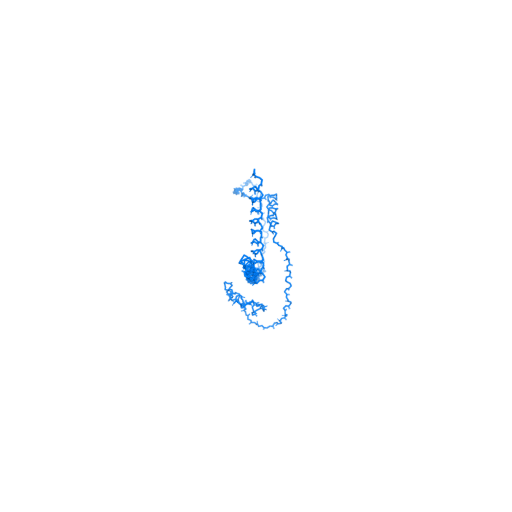 120 ? 47.183 7.034 -59.155 1.00 57.50 120 ASP A C 1
ATOM 982 O O . ASP A 1 120 ? 48.041 6.898 -60.038 1.00 57.50 120 ASP A O 1
ATOM 986 N N . ASP A 1 121 ? 46.980 8.224 -58.575 1.00 53.97 121 ASP A N 1
ATOM 987 C CA . ASP A 1 121 ? 47.699 9.450 -58.975 1.00 53.97 121 ASP A CA 1
ATOM 988 C C . ASP A 1 121 ? 49.229 9.342 -58.761 1.00 53.97 121 ASP A C 1
ATOM 990 O O . ASP A 1 121 ? 50.045 9.900 -59.512 1.00 53.97 121 ASP A O 1
ATOM 994 N N . ARG A 1 122 ? 49.660 8.535 -57.778 1.00 53.81 122 ARG A N 1
ATOM 995 C CA . ARG A 1 122 ? 51.083 8.231 -57.524 1.00 53.81 122 ARG A CA 1
ATOM 996 C C . ARG A 1 122 ? 51.700 7.267 -58.537 1.00 53.81 122 ARG A C 1
ATOM 998 O O . ARG A 1 122 ? 52.920 7.293 -58.713 1.00 53.81 122 ARG A O 1
ATOM 1005 N N . LYS A 1 123 ? 50.910 6.438 -59.229 1.00 55.44 123 LYS A N 1
ATOM 1006 C CA . LYS A 1 123 ? 51.427 5.582 -60.315 1.00 55.44 123 LYS A CA 1
ATOM 1007 C C . LYS A 1 123 ? 51.656 6.361 -61.613 1.00 55.44 123 LYS A C 1
ATOM 1009 O O . LYS A 1 123 ? 52.472 5.934 -62.428 1.00 55.44 123 LYS A O 1
ATOM 1014 N N . GLY A 1 124 ? 51.012 7.521 -61.772 1.00 50.50 124 GLY A N 1
ATOM 1015 C CA . GLY A 1 124 ? 51.219 8.445 -62.895 1.00 50.50 124 GLY A CA 1
ATOM 1016 C C . GLY A 1 124 ? 52.386 9.426 -62.721 1.00 50.50 124 GLY A C 1
ATOM 1017 O O . GLY A 1 124 ? 52.908 9.946 -63.707 1.00 50.50 124 GLY A O 1
ATOM 1018 N N . THR A 1 125 ? 52.857 9.658 -61.494 1.00 51.75 125 THR A N 1
ATOM 1019 C CA . THR A 1 125 ? 53.960 10.590 -61.202 1.00 51.75 125 THR A CA 1
ATOM 1020 C C . THR A 1 125 ? 55.184 9.865 -60.653 1.00 51.75 125 THR A C 1
ATOM 1022 O O . THR A 1 125 ? 55.601 10.034 -59.508 1.00 51.75 125 THR A O 1
ATOM 1025 N N . ALA A 1 126 ? 55.853 9.103 -61.521 1.00 48.88 126 ALA A N 1
ATOM 1026 C CA . ALA A 1 126 ? 57.260 8.783 -61.314 1.00 48.88 126 ALA A CA 1
ATOM 1027 C C . ALA A 1 126 ? 58.068 10.093 -61.362 1.00 48.88 126 ALA A C 1
ATOM 1029 O O . ALA A 1 126 ? 58.579 10.498 -62.407 1.00 48.88 126 ALA A O 1
ATOM 1030 N N . PHE A 1 127 ? 58.181 10.783 -60.224 1.00 49.75 127 PHE A N 1
ATOM 1031 C CA . PHE A 1 127 ? 59.168 11.837 -60.046 1.00 49.75 127 PHE A CA 1
ATOM 1032 C C . PHE A 1 127 ? 60.547 11.199 -60.228 1.00 49.75 127 PHE A C 1
ATOM 1034 O O . PHE A 1 127 ? 61.122 10.612 -59.306 1.00 49.75 127 PHE A O 1
ATOM 1041 N N . VAL A 1 128 ? 61.084 11.315 -61.446 1.00 53.41 128 VAL A N 1
ATOM 1042 C CA . VAL A 1 128 ? 62.494 11.089 -61.755 1.00 53.41 128 VAL A CA 1
ATOM 1043 C C . VAL A 1 128 ? 63.279 12.066 -60.893 1.00 53.41 128 VAL A C 1
ATOM 1045 O O . VAL A 1 128 ? 63.511 13.225 -61.236 1.00 53.41 128 VAL A O 1
ATOM 1048 N N . SER A 1 129 ? 63.651 11.591 -59.713 1.00 47.47 129 SER A N 1
ATOM 1049 C CA . SER A 1 129 ? 64.439 12.330 -58.746 1.00 47.47 129 SER A CA 1
ATOM 1050 C C . SER A 1 129 ? 65.864 12.399 -59.281 1.00 47.47 129 SER A C 1
ATOM 1052 O O . SER A 1 129 ? 66.716 11.572 -58.954 1.00 47.47 129 SER A O 1
ATOM 1054 N N . GLN A 1 130 ? 66.139 13.372 -60.152 1.00 56.94 130 GLN A N 1
ATOM 1055 C CA . GLN A 1 130 ? 67.507 13.754 -60.475 1.00 56.94 130 GLN A CA 1
ATOM 1056 C C . GLN A 1 130 ? 68.183 14.176 -59.168 1.00 56.94 130 GLN A C 1
ATOM 1058 O O . GLN A 1 130 ? 67.907 15.247 -58.627 1.00 56.94 130 GLN A O 1
ATOM 1063 N N . LYS A 1 131 ? 69.070 13.322 -58.645 1.00 57.84 131 LYS A N 1
ATOM 1064 C CA . LYS A 1 131 ? 69.900 13.604 -57.469 1.00 57.84 131 LYS A CA 1
ATOM 1065 C C . LYS A 1 131 ? 70.826 14.790 -57.757 1.00 57.84 131 LYS A C 1
ATOM 1067 O O . LYS A 1 131 ? 71.976 14.617 -58.161 1.00 57.84 131 LYS A O 1
ATOM 1072 N N . ARG A 1 132 ? 70.337 16.012 -57.550 1.00 59.19 132 ARG A N 1
ATOM 1073 C CA . ARG A 1 132 ? 71.148 17.230 -57.600 1.00 59.19 132 ARG A CA 1
ATOM 1074 C C . ARG A 1 132 ? 71.833 17.389 -56.239 1.00 59.19 132 ARG A C 1
ATOM 1076 O O . ARG A 1 132 ? 71.171 17.472 -55.210 1.00 59.19 132 ARG A O 1
ATOM 1083 N N . LYS A 1 133 ? 73.170 17.348 -56.225 1.00 56.19 133 LYS A N 1
ATOM 1084 C CA . LYS A 1 133 ? 73.993 17.392 -55.004 1.00 56.19 133 LYS A CA 1
ATOM 1085 C C . LYS A 1 133 ? 73.715 18.672 -54.204 1.00 56.19 133 LYS A C 1
ATOM 1087 O O . LYS A 1 133 ? 73.980 19.772 -54.687 1.00 56.19 133 LYS A O 1
ATOM 1092 N N . LEU A 1 134 ? 73.230 18.519 -52.973 1.00 55.97 134 LEU A N 1
ATOM 1093 C CA . LEU A 1 134 ? 73.039 19.609 -52.019 1.00 55.97 134 LEU A CA 1
ATOM 1094 C C . LEU A 1 134 ? 74.415 20.046 -51.485 1.00 55.97 134 LEU A C 1
ATOM 1096 O O . LEU A 1 134 ? 75.083 19.290 -50.777 1.00 55.97 134 LEU A O 1
ATOM 1100 N N . ARG A 1 135 ? 74.889 21.244 -51.849 1.00 64.56 135 ARG A N 1
ATOM 1101 C CA . ARG A 1 135 ? 76.109 21.812 -51.249 1.00 64.56 135 ARG A CA 1
ATOM 1102 C C . ARG A 1 135 ? 75.765 22.285 -49.835 1.00 64.56 135 ARG A C 1
ATOM 1104 O O . ARG A 1 135 ? 75.017 23.245 -49.679 1.00 64.56 135 ARG A O 1
ATOM 1111 N N . ARG A 1 136 ? 76.317 21.605 -48.824 1.00 54.53 136 ARG A N 1
ATOM 1112 C CA . ARG A 1 136 ? 76.339 22.046 -47.419 1.00 54.53 136 ARG A CA 1
ATOM 1113 C C . ARG A 1 136 ? 76.874 23.481 -47.351 1.00 54.53 136 ARG A C 1
ATOM 1115 O O . ARG A 1 136 ? 78.029 23.706 -47.707 1.00 54.53 136 ARG A O 1
ATOM 1122 N N . ARG A 1 137 ? 76.060 24.438 -46.899 1.00 59.50 137 ARG A N 1
ATOM 1123 C CA . ARG A 1 137 ? 76.584 25.682 -46.318 1.00 59.50 137 ARG A CA 1
ATOM 1124 C C . ARG A 1 137 ? 76.895 25.393 -44.850 1.00 59.50 137 ARG A C 1
ATOM 1126 O O . ARG A 1 137 ? 76.125 24.688 -44.201 1.00 59.50 137 ARG A O 1
ATOM 1133 N N . ALA A 1 138 ? 78.061 25.838 -44.393 1.00 47.19 138 ALA A N 1
ATOM 1134 C CA . ALA A 1 138 ? 78.502 25.684 -43.014 1.00 47.19 138 ALA A CA 1
ATOM 1135 C C . ALA A 1 138 ? 77.558 26.435 -42.064 1.00 47.19 138 ALA A C 1
ATOM 1137 O O . ALA A 1 138 ? 77.013 27.477 -42.429 1.00 47.19 138 ALA A O 1
ATOM 1138 N N . ALA A 1 139 ? 77.352 25.844 -40.891 1.00 50.31 139 ALA A N 1
ATOM 1139 C CA . ALA A 1 139 ? 76.606 26.413 -39.784 1.00 50.31 139 ALA A CA 1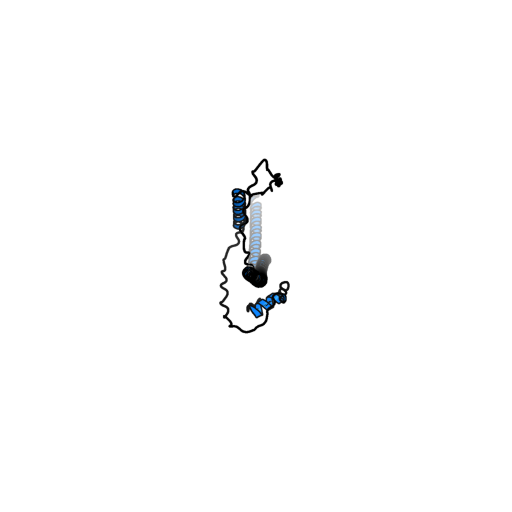
ATOM 1140 C C . ALA A 1 139 ? 77.416 27.545 -39.146 1.00 50.31 139 ALA A C 1
ATOM 1142 O O . ALA A 1 139 ? 78.585 27.337 -38.845 1.00 50.31 139 ALA A O 1
ATOM 1143 N N . GLU A 1 140 ? 76.772 28.685 -38.920 1.00 41.31 140 GLU A N 1
ATOM 1144 C CA . GLU A 1 140 ? 77.190 29.686 -37.942 1.00 41.31 140 GLU A CA 1
ATOM 1145 C C . GLU A 1 140 ? 75.925 30.147 -37.203 1.00 41.31 140 GLU A C 1
ATOM 1147 O O . GLU A 1 140 ? 74.942 30.558 -37.822 1.00 41.31 140 GLU A O 1
ATOM 1152 N N . ASP A 1 141 ? 75.986 29.959 -35.887 1.00 44.12 141 ASP A N 1
ATOM 1153 C CA . ASP A 1 141 ? 75.273 30.611 -34.792 1.00 44.12 141 ASP A CA 1
ATOM 1154 C C . ASP A 1 141 ? 73.733 30.672 -34.731 1.00 44.12 141 ASP A C 1
ATOM 1156 O O . ASP A 1 141 ? 73.055 31.468 -35.376 1.00 44.12 141 ASP A O 1
ATOM 1160 N N . GLY A 1 142 ? 73.214 29.926 -33.745 1.00 40.56 142 GLY A N 1
ATOM 1161 C CA . GLY A 1 142 ? 72.388 30.535 -32.698 1.00 40.56 142 GLY A CA 1
ATOM 1162 C C . GLY A 1 142 ? 70.872 30.455 -32.857 1.00 40.56 142 GLY A C 1
ATOM 1163 O O . GLY A 1 142 ? 70.207 31.466 -33.055 1.00 40.56 142 GLY A O 1
ATOM 1164 N N . SER A 1 143 ? 70.293 29.274 -32.640 1.00 44.81 143 SER A N 1
ATOM 1165 C CA . SER A 1 143 ? 68.931 29.172 -32.089 1.00 44.81 143 SER A CA 1
ATOM 1166 C C . SER A 1 143 ? 69.012 29.261 -30.548 1.00 44.81 143 SER A C 1
ATOM 1168 O O . SER A 1 143 ? 69.997 28.771 -29.994 1.00 44.81 143 SER A O 1
ATOM 1170 N N . PRO A 1 144 ? 68.007 29.807 -29.836 1.00 51.19 144 PRO A N 1
ATOM 1171 C CA . PRO A 1 144 ? 66.730 29.114 -29.791 1.00 51.19 144 PRO A CA 1
ATOM 1172 C C . PRO A 1 144 ? 65.524 30.011 -30.065 1.00 51.19 144 PRO A C 1
ATOM 1174 O O . PRO A 1 144 ? 65.383 31.136 -29.587 1.00 51.19 144 PRO A O 1
ATOM 1177 N N . THR A 1 145 ? 64.626 29.425 -30.842 1.00 45.78 145 THR A N 1
ATOM 1178 C CA . THR A 1 145 ? 63.206 29.727 -30.935 1.00 45.78 145 THR A CA 1
ATOM 1179 C C . THR A 1 145 ? 62.642 30.016 -29.545 1.00 45.78 145 THR A C 1
ATOM 1181 O O . THR A 1 145 ? 62.830 29.228 -28.622 1.00 45.78 145 THR A O 1
ATOM 1184 N N . LYS A 1 146 ? 61.979 31.164 -29.401 1.00 49.91 146 LYS A N 1
ATOM 1185 C CA . LYS A 1 146 ? 61.334 31.591 -28.159 1.00 49.91 146 LYS A CA 1
ATOM 1186 C C . LYS A 1 146 ? 60.375 30.503 -27.675 1.00 49.91 146 LYS A C 1
ATOM 1188 O O . LYS A 1 146 ? 59.535 30.042 -28.447 1.00 49.91 146 LYS A O 1
ATOM 1193 N N . GLU A 1 147 ? 60.537 30.114 -26.415 1.00 49.62 147 GLU A N 1
ATOM 1194 C CA . GLU A 1 147 ? 59.607 29.268 -25.676 1.00 49.62 147 GLU A CA 1
ATOM 1195 C C . GLU A 1 147 ? 58.195 29.843 -25.783 1.00 49.62 147 GLU A C 1
ATOM 1197 O O . GLU A 1 147 ? 57.958 31.023 -25.519 1.00 49.62 147 GLU A O 1
ATOM 1202 N N . ILE A 1 148 ? 57.250 28.997 -26.177 1.00 50.44 148 ILE A N 1
ATOM 1203 C CA . ILE A 1 148 ? 55.840 29.249 -25.921 1.00 50.44 148 ILE A CA 1
ATOM 1204 C C . ILE A 1 148 ? 55.687 29.057 -24.414 1.00 50.44 148 ILE A C 1
ATOM 1206 O O . ILE A 1 148 ? 55.796 27.936 -23.922 1.00 50.44 148 ILE A O 1
ATOM 1210 N N . THR A 1 149 ? 55.491 30.150 -23.680 1.00 53.06 149 THR A N 1
ATOM 1211 C CA . THR A 1 149 ? 55.041 30.112 -22.288 1.00 53.06 149 THR A CA 1
ATOM 1212 C C . THR A 1 149 ? 53.751 29.304 -22.231 1.00 53.06 149 THR A C 1
ATOM 1214 O O . THR A 1 149 ? 52.708 29.746 -22.710 1.00 53.06 149 THR A O 1
ATOM 1217 N N . VAL A 1 150 ? 53.840 28.091 -21.690 1.00 58.09 150 VAL A N 1
ATOM 1218 C CA . VAL A 1 150 ? 52.678 27.344 -21.221 1.00 58.09 150 VAL A CA 1
ATOM 1219 C C . VAL A 1 150 ? 52.159 28.126 -20.024 1.00 58.09 150 VAL A C 1
ATOM 1221 O O . VAL A 1 150 ? 52.842 28.198 -19.005 1.00 58.09 150 VAL A O 1
ATOM 1224 N N . ASP A 1 151 ? 50.994 28.754 -20.163 1.00 50.72 151 ASP A N 1
ATOM 1225 C CA . ASP A 1 151 ? 50.280 29.315 -19.019 1.00 50.72 151 ASP A CA 1
ATOM 1226 C C . ASP A 1 151 ? 50.120 28.210 -17.966 1.00 50.72 151 ASP A C 1
ATOM 1228 O O . ASP A 1 151 ? 49.462 27.189 -18.206 1.00 50.72 151 ASP A O 1
ATOM 1232 N N . GLU A 1 152 ? 50.727 28.404 -16.795 1.00 56.75 152 GLU A N 1
ATOM 1233 C CA . GLU A 1 152 ? 50.394 27.644 -15.596 1.00 56.75 152 GLU A CA 1
ATOM 1234 C C . GLU A 1 152 ? 48.911 27.886 -15.304 1.00 56.75 152 GLU A C 1
ATOM 1236 O O . GLU A 1 152 ? 48.515 28.915 -14.751 1.00 56.75 152 GLU A O 1
ATOM 1241 N N . ARG A 1 153 ? 48.048 26.942 -15.701 1.00 59.88 153 ARG A N 1
ATOM 1242 C CA . ARG A 1 153 ? 46.675 26.927 -15.198 1.00 59.88 153 ARG A CA 1
ATOM 1243 C C . ARG A 1 153 ? 46.739 26.859 -13.671 1.00 59.88 153 ARG A C 1
ATOM 1245 O O . ARG A 1 153 ? 47.471 26.017 -13.146 1.00 59.88 153 ARG A O 1
ATOM 1252 N N . PRO A 1 154 ? 45.952 27.679 -12.954 1.00 55.75 154 PRO A N 1
ATOM 1253 C CA . PRO A 1 154 ? 45.877 27.581 -11.507 1.00 55.75 154 PRO A CA 1
ATOM 1254 C C . PRO A 1 154 ? 45.462 26.154 -11.123 1.00 55.75 154 PRO A C 1
ATOM 1256 O O . PRO A 1 154 ? 44.640 25.552 -11.825 1.00 55.75 154 PRO A O 1
ATOM 1259 N N . PRO A 1 155 ? 46.024 25.590 -10.039 1.00 59.97 155 PRO A N 1
ATOM 1260 C CA . PRO A 1 155 ? 45.724 24.231 -9.629 1.00 59.97 155 PRO A CA 1
ATOM 1261 C C . PRO A 1 155 ? 44.220 24.118 -9.405 1.00 59.97 155 PRO A C 1
ATOM 1263 O O . PRO A 1 155 ? 43.649 24.780 -8.536 1.00 59.97 155 PRO A O 1
ATOM 1266 N N . MET A 1 156 ? 43.560 23.287 -10.212 1.00 59.03 156 MET A N 1
ATOM 1267 C CA . MET A 1 156 ? 42.194 22.892 -9.917 1.00 59.03 156 MET A CA 1
ATOM 1268 C C . MET A 1 156 ? 42.218 22.206 -8.556 1.00 59.03 156 MET A C 1
ATOM 1270 O O . MET A 1 156 ? 42.856 21.165 -8.398 1.00 59.03 156 MET A O 1
ATOM 1274 N N . MET A 1 157 ? 41.545 22.798 -7.570 1.00 53.72 157 MET A N 1
ATOM 1275 C CA . MET A 1 157 ? 41.297 22.156 -6.286 1.00 53.72 157 MET A CA 1
ATOM 1276 C C . MET A 1 157 ? 40.396 20.941 -6.514 1.00 53.72 157 MET A C 1
ATOM 1278 O O . MET A 1 157 ? 39.171 21.015 -6.400 1.00 53.72 157 MET A O 1
ATOM 1282 N N . VAL A 1 158 ? 41.005 19.810 -6.859 1.00 63.25 158 VAL A N 1
ATOM 1283 C CA . VAL A 1 158 ? 40.338 18.518 -6.815 1.00 63.25 158 VAL A CA 1
ATOM 1284 C C . VAL A 1 158 ? 40.148 18.211 -5.336 1.00 63.25 158 VAL A C 1
ATOM 1286 O O . VAL A 1 158 ? 41.100 17.864 -4.640 1.00 63.25 158 VAL A O 1
ATOM 1289 N N . HIS A 1 159 ? 38.923 18.385 -4.842 1.00 57.00 159 HIS A N 1
ATOM 1290 C CA . HIS A 1 159 ? 38.527 17.901 -3.524 1.00 57.00 159 HIS A CA 1
ATOM 1291 C C . HIS A 1 159 ? 38.475 16.375 -3.600 1.00 57.00 159 HIS A C 1
ATOM 1293 O O . HIS A 1 159 ? 37.418 15.779 -3.790 1.00 57.00 159 HIS A O 1
ATOM 1299 N N . GLN A 1 160 ? 39.643 15.740 -3.544 1.00 67.25 160 GLN A N 1
ATOM 1300 C CA . GLN A 1 160 ? 39.729 14.299 -3.391 1.00 67.25 160 GLN A CA 1
ATOM 1301 C C . GLN A 1 160 ? 39.272 14.001 -1.968 1.00 67.25 160 GLN A C 1
ATOM 1303 O O . GLN A 1 160 ? 39.995 14.252 -1.003 1.00 67.25 160 GLN A O 1
ATOM 1308 N N . LEU A 1 161 ? 38.029 13.541 -1.834 1.00 71.00 161 LEU A N 1
ATOM 1309 C CA . LEU A 1 161 ? 37.566 12.956 -0.585 1.00 71.00 161 LEU A CA 1
ATOM 1310 C C . LEU A 1 161 ? 38.515 11.805 -0.250 1.00 71.00 161 LEU A C 1
ATOM 1312 O O . LEU A 1 161 ? 38.792 10.958 -1.101 1.00 71.00 161 LEU A O 1
ATOM 1316 N N . SER A 1 162 ? 39.057 11.807 0.966 1.00 78.19 162 SER A N 1
ATOM 1317 C CA . SER A 1 162 ? 39.930 10.726 1.406 1.00 78.19 162 SER A CA 1
ATOM 1318 C C . SER A 1 162 ? 39.145 9.417 1.449 1.00 78.19 162 SER A C 1
ATOM 1320 O O . SER A 1 162 ? 37.950 9.397 1.756 1.00 78.19 162 SER A O 1
ATOM 1322 N N . GLU A 1 163 ? 39.830 8.309 1.179 1.00 80.38 163 GLU A N 1
ATOM 1323 C CA . GLU A 1 163 ? 39.246 6.966 1.255 1.00 80.38 163 GLU A CA 1
ATOM 1324 C C . GLU A 1 163 ? 38.629 6.695 2.642 1.00 80.38 163 GLU A C 1
ATOM 1326 O O . GLU A 1 163 ? 37.576 6.072 2.753 1.00 80.38 163 GLU A O 1
ATOM 1331 N N . GLU A 1 164 ? 39.206 7.292 3.690 1.00 83.06 164 GLU A N 1
ATOM 1332 C CA . GLU A 1 164 ? 38.688 7.262 5.060 1.00 83.06 164 GLU A CA 1
ATOM 1333 C C . GLU A 1 164 ? 37.320 7.957 5.202 1.00 83.06 164 GLU A C 1
ATOM 1335 O O . GLU A 1 164 ? 36.421 7.432 5.859 1.00 83.06 164 GLU A O 1
ATOM 1340 N N . SER A 1 165 ? 37.129 9.112 4.550 1.00 80.19 165 SER A N 1
ATOM 1341 C CA . SER A 1 165 ? 35.851 9.842 4.551 1.00 80.19 165 SER A CA 1
ATOM 1342 C C . SER A 1 165 ? 34.770 9.054 3.815 1.00 80.19 165 SER A C 1
ATOM 1344 O O . SER A 1 165 ? 33.652 8.916 4.307 1.00 80.19 165 SER A O 1
ATOM 1346 N N . ILE A 1 166 ? 35.124 8.478 2.663 1.00 82.38 166 ILE A N 1
ATOM 1347 C CA . ILE A 1 166 ? 34.221 7.637 1.868 1.00 82.38 166 ILE A CA 1
ATOM 1348 C C . ILE A 1 166 ? 33.803 6.407 2.684 1.00 82.38 166 ILE A C 1
ATOM 1350 O O . ILE A 1 166 ? 32.629 6.033 2.720 1.00 82.38 166 ILE A O 1
ATOM 1354 N N . MET A 1 167 ? 34.750 5.790 3.390 1.00 89.81 167 MET A N 1
ATOM 1355 C CA . MET A 1 167 ? 34.487 4.625 4.225 1.00 89.81 167 MET A CA 1
ATOM 1356 C C . MET A 1 167 ? 33.604 4.965 5.437 1.00 89.81 167 MET A C 1
ATOM 1358 O O . MET A 1 167 ? 32.698 4.190 5.765 1.00 89.81 167 MET A O 1
ATOM 1362 N N . GLN A 1 168 ? 33.801 6.128 6.068 1.00 89.31 168 GLN A N 1
ATOM 1363 C CA . GLN A 1 168 ? 32.929 6.619 7.140 1.00 89.31 168 GLN A CA 1
ATOM 136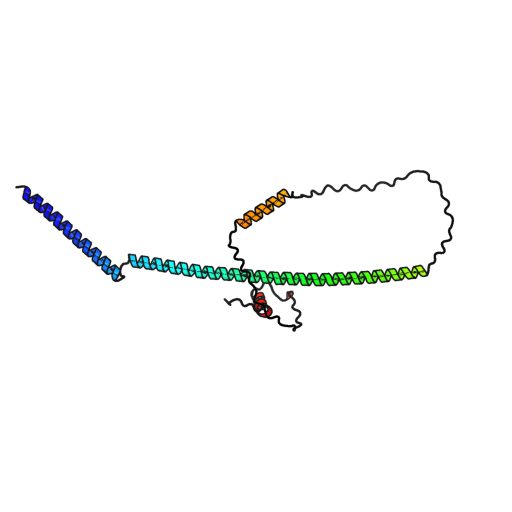4 C C . GLN A 1 168 ? 31.489 6.830 6.666 1.00 89.31 168 GLN A C 1
ATOM 1366 O O . GLN A 1 168 ? 30.560 6.370 7.338 1.00 89.31 168 GLN A O 1
ATOM 1371 N N . ASP A 1 169 ? 31.301 7.442 5.497 1.00 82.69 169 ASP A N 1
ATOM 1372 C CA . ASP A 1 169 ? 29.974 7.667 4.922 1.00 82.69 169 ASP A CA 1
ATOM 1373 C C . ASP A 1 169 ? 29.283 6.342 4.578 1.00 82.69 169 ASP A C 1
ATOM 1375 O O . ASP A 1 169 ? 28.118 6.132 4.929 1.00 82.69 169 ASP A O 1
ATOM 1379 N N . ILE A 1 170 ? 30.013 5.376 4.007 1.00 88.50 170 ILE A N 1
ATOM 1380 C CA . ILE A 1 170 ? 29.494 4.023 3.752 1.00 88.50 170 ILE A CA 1
ATOM 1381 C C . ILE A 1 170 ? 29.067 3.341 5.062 1.00 88.50 170 ILE A C 1
ATOM 1383 O O . ILE A 1 170 ? 28.007 2.705 5.115 1.00 88.50 170 ILE A O 1
ATOM 1387 N N . MET A 1 171 ? 29.853 3.466 6.137 1.00 86.38 171 MET A N 1
ATOM 1388 C CA . MET A 1 171 ? 29.491 2.909 7.445 1.00 86.38 171 MET A CA 1
ATOM 1389 C C . MET A 1 171 ? 28.272 3.610 8.061 1.00 86.38 171 MET A C 1
ATOM 1391 O O . MET A 1 171 ? 27.420 2.935 8.647 1.00 86.38 171 MET A O 1
ATOM 1395 N N . ALA A 1 172 ? 28.149 4.931 7.910 1.00 81.88 172 ALA A N 1
ATOM 1396 C CA . ALA A 1 172 ? 27.002 5.703 8.384 1.00 81.88 172 ALA A CA 1
ATOM 1397 C C . ALA A 1 172 ? 25.712 5.323 7.636 1.00 81.88 172 ALA A C 1
ATOM 1399 O O . ALA A 1 172 ? 24.686 5.062 8.270 1.00 81.88 172 ALA A O 1
ATOM 1400 N N . ILE A 1 173 ? 25.782 5.176 6.309 1.00 80.12 173 ILE A N 1
ATOM 1401 C CA . ILE A 1 173 ? 24.669 4.705 5.472 1.00 80.12 173 ILE A CA 1
ATOM 1402 C C . ILE A 1 173 ? 24.248 3.291 5.893 1.00 80.12 173 ILE A C 1
ATOM 1404 O O . ILE A 1 173 ? 23.064 3.040 6.117 1.00 80.12 173 ILE A O 1
ATOM 1408 N N . ARG A 1 174 ? 25.202 2.369 6.088 1.00 78.44 174 ARG A N 1
ATOM 1409 C CA . ARG A 1 174 ? 24.909 0.999 6.555 1.00 78.44 174 ARG A CA 1
ATOM 1410 C C . ARG A 1 174 ? 24.265 0.977 7.942 1.00 78.44 174 ARG A C 1
ATOM 1412 O O . ARG A 1 174 ? 23.348 0.191 8.164 1.00 78.44 174 ARG A O 1
ATOM 1419 N N . ARG A 1 175 ? 24.703 1.842 8.864 1.00 77.25 175 ARG A N 1
ATOM 1420 C CA . ARG A 1 175 ? 24.122 1.963 10.212 1.00 77.25 175 ARG A CA 1
ATOM 1421 C C . ARG A 1 175 ? 22.680 2.480 10.163 1.00 77.25 175 ARG A C 1
ATOM 1423 O O . ARG A 1 175 ? 21.821 1.928 10.845 1.00 77.25 175 ARG A O 1
ATOM 1430 N N . ASN A 1 176 ? 22.401 3.470 9.317 1.00 69.25 176 ASN A N 1
ATOM 1431 C CA . ASN A 1 176 ? 21.054 4.019 9.143 1.00 69.25 176 ASN A CA 1
ATOM 1432 C C . ASN A 1 176 ? 20.110 3.030 8.435 1.00 69.25 176 ASN A C 1
ATOM 1434 O O . ASN A 1 176 ? 18.954 2.891 8.831 1.00 69.25 176 ASN A O 1
ATOM 1438 N N . MET A 1 177 ? 20.623 2.248 7.480 1.00 64.06 177 MET A N 1
ATOM 1439 C CA . MET A 1 177 ? 19.888 1.150 6.834 1.00 64.06 177 MET A CA 1
ATOM 1440 C C . MET A 1 177 ? 19.632 -0.036 7.779 1.00 64.06 177 MET A C 1
ATOM 1442 O O . MET A 1 177 ? 18.639 -0.740 7.624 1.00 64.06 177 MET A O 1
ATOM 1446 N N . ALA A 1 178 ? 20.497 -0.261 8.775 1.00 58.84 178 ALA A N 1
ATOM 1447 C CA . ALA A 1 178 ? 20.323 -1.311 9.782 1.00 58.84 178 ALA A CA 1
ATOM 1448 C C . ALA A 1 178 ? 19.329 -0.935 10.900 1.00 58.84 178 ALA A C 1
ATOM 1450 O O . ALA A 1 178 ? 18.815 -1.827 11.578 1.00 58.84 178 ALA A O 1
ATOM 1451 N N . SER A 1 179 ? 19.051 0.362 11.085 1.00 54.72 179 SER A N 1
ATOM 1452 C CA . SER A 1 179 ? 18.052 0.869 12.040 1.00 54.72 179 SER A CA 1
ATOM 1453 C C . SER A 1 179 ? 16.616 0.760 11.499 1.00 54.72 179 SER A C 1
ATOM 1455 O O . SER A 1 179 ? 15.669 0.603 12.266 1.00 54.72 179 SER A O 1
ATOM 1457 N N . SER A 1 180 ? 16.444 0.729 10.171 1.00 48.62 180 SER A N 1
ATOM 1458 C CA . SER A 1 180 ? 15.175 0.387 9.515 1.00 48.62 180 SER A CA 1
ATOM 1459 C C . SER A 1 180 ? 14.996 -1.136 9.457 1.00 48.62 180 SER A C 1
ATOM 1461 O O . SER A 1 180 ? 15.114 -1.777 8.413 1.00 48.62 180 SER A O 1
ATOM 1463 N N . ARG A 1 181 ? 14.747 -1.762 10.613 1.00 50.22 181 ARG A N 1
ATOM 1464 C CA . ARG A 1 181 ? 14.263 -3.150 10.664 1.00 50.22 181 ARG A CA 1
ATOM 1465 C C . ARG A 1 181 ? 12.774 -3.182 10.322 1.00 50.22 181 ARG A C 1
ATOM 1467 O O . ARG A 1 181 ? 11.939 -3.433 11.184 1.00 50.22 181 ARG A O 1
ATOM 1474 N N . LEU A 1 182 ? 12.454 -2.979 9.049 1.00 47.03 182 LEU A N 1
ATOM 1475 C CA . LEU A 1 182 ? 11.325 -3.692 8.464 1.00 47.03 182 LEU A CA 1
ATOM 1476 C C . LEU A 1 182 ? 11.802 -5.118 8.140 1.00 47.03 182 LEU A C 1
ATOM 1478 O O . LEU A 1 182 ? 12.945 -5.296 7.699 1.00 47.03 182 LEU A O 1
ATOM 1482 N N . PRO A 1 183 ? 10.996 -6.156 8.407 1.00 39.84 183 PRO A N 1
ATOM 1483 C CA . PRO A 1 183 ? 11.414 -7.521 8.151 1.00 39.84 183 PRO A CA 1
ATOM 1484 C C . PRO A 1 183 ? 11.595 -7.710 6.644 1.00 39.84 183 PRO A C 1
ATOM 1486 O O . PRO A 1 183 ? 10.637 -7.631 5.882 1.00 39.84 183 PRO A O 1
ATOM 1489 N N . LYS A 1 184 ? 12.829 -8.002 6.214 1.00 45.81 184 LYS A N 1
ATOM 1490 C CA . LYS A 1 184 ? 13.096 -8.595 4.899 1.00 45.81 184 LYS A CA 1
ATOM 1491 C C . LYS A 1 184 ? 12.509 -10.006 4.884 1.00 45.81 184 LYS A C 1
ATOM 1493 O O . LYS A 1 184 ? 13.226 -10.986 5.062 1.00 45.81 184 LYS A O 1
ATOM 1498 N N . GLN A 1 185 ? 11.205 -10.108 4.665 1.00 41.66 185 GLN A N 1
ATOM 1499 C CA . GLN A 1 185 ? 10.679 -11.252 3.944 1.00 41.66 185 GLN A CA 1
ATOM 1500 C C . GLN A 1 185 ? 11.043 -11.009 2.483 1.00 41.66 185 GLN A C 1
ATOM 1502 O O . GLN A 1 185 ? 10.404 -10.229 1.784 1.00 41.66 185 GLN A O 1
ATOM 1507 N N . ALA A 1 186 ? 12.141 -11.617 2.039 1.00 40.28 186 ALA A N 1
ATOM 1508 C CA . ALA A 1 186 ? 12.382 -11.785 0.619 1.00 40.28 186 ALA A CA 1
ATOM 1509 C C . ALA A 1 186 ? 11.315 -12.759 0.105 1.00 40.28 186 ALA A C 1
ATOM 1511 O O . ALA A 1 186 ? 11.540 -13.965 0.043 1.00 40.28 186 ALA A O 1
ATOM 1512 N N . ILE A 1 187 ? 10.126 -12.240 -0.207 1.00 45.31 187 ILE A N 1
ATOM 1513 C CA . ILE A 1 187 ? 9.185 -12.939 -1.072 1.00 45.31 187 ILE A CA 1
ATOM 1514 C C . ILE A 1 187 ? 9.814 -12.848 -2.456 1.00 45.31 187 ILE A C 1
ATOM 1516 O O . ILE A 1 187 ? 9.658 -11.872 -3.187 1.00 45.31 187 ILE A O 1
ATOM 1520 N N . GLN A 1 188 ? 10.634 -13.847 -2.772 1.00 38.06 188 GLN A N 1
ATOM 1521 C CA . GLN A 1 188 ? 11.051 -14.123 -4.131 1.00 38.06 188 GLN A CA 1
ATOM 1522 C C . GLN A 1 188 ? 9.777 -14.528 -4.876 1.00 38.06 188 GLN A C 1
ATOM 1524 O O . GLN A 1 188 ? 9.404 -15.699 -4.888 1.00 38.06 188 GLN A O 1
ATOM 1529 N N . PHE A 1 189 ? 9.065 -13.547 -5.433 1.00 37.94 189 PHE A N 1
ATOM 1530 C CA . PHE A 1 189 ? 8.007 -13.807 -6.396 1.00 37.94 189 PHE A CA 1
ATOM 1531 C C . PHE A 1 189 ? 8.669 -14.476 -7.601 1.00 37.94 189 PHE A C 1
ATOM 1533 O O . PHE A 1 189 ? 9.226 -13.820 -8.478 1.00 37.94 189 PHE A O 1
ATOM 1540 N N . GLN A 1 190 ? 8.664 -15.809 -7.616 1.00 40.94 190 GLN A N 1
ATOM 1541 C CA . GLN A 1 190 ? 8.775 -16.543 -8.862 1.00 40.94 190 GLN A CA 1
ATOM 1542 C C . GLN A 1 190 ? 7.514 -16.187 -9.640 1.00 40.94 190 GLN A C 1
ATOM 1544 O O . GLN A 1 190 ? 6.425 -16.660 -9.320 1.00 40.94 190 GLN A O 1
ATOM 1549 N N . LEU A 1 191 ? 7.661 -15.277 -10.604 1.00 44.53 191 LEU A N 1
ATOM 1550 C CA . LEU A 1 191 ? 6.638 -15.051 -11.612 1.00 44.53 191 LEU A CA 1
ATOM 1551 C C . LEU A 1 191 ? 6.246 -16.430 -12.168 1.00 44.53 191 LEU A C 1
ATOM 1553 O O . LEU A 1 191 ? 7.145 -17.209 -12.509 1.00 44.53 191 LEU A O 1
ATOM 1557 N N . PRO A 1 192 ? 4.948 -16.775 -12.228 1.00 44.59 192 PRO A N 1
ATOM 1558 C CA . PRO A 1 192 ? 4.517 -17.975 -12.923 1.00 44.59 192 PRO A CA 1
ATOM 1559 C C . PRO A 1 192 ? 5.109 -17.937 -14.330 1.00 44.59 192 PRO A C 1
ATOM 1561 O O . PRO A 1 192 ? 5.062 -16.892 -14.978 1.00 44.59 192 PRO A O 1
ATOM 1564 N N . ASN A 1 193 ? 5.695 -19.048 -14.784 1.00 43.06 193 ASN A N 1
ATOM 1565 C CA . ASN A 1 193 ? 6.175 -19.183 -16.155 1.00 43.06 193 ASN A CA 1
ATOM 1566 C C . ASN A 1 193 ? 5.013 -18.879 -17.109 1.00 43.06 193 ASN A C 1
ATOM 1568 O O . ASN A 1 193 ? 4.169 -19.740 -17.362 1.00 43.06 193 ASN A O 1
ATOM 1572 N N . LEU A 1 194 ? 4.961 -17.643 -17.606 1.00 45.50 194 LEU A N 1
ATOM 1573 C CA . LEU A 1 194 ? 4.040 -17.243 -18.655 1.00 45.50 194 LEU A CA 1
ATOM 1574 C C . LEU A 1 194 ? 4.341 -18.122 -19.876 1.00 45.50 194 LEU A C 1
ATOM 1576 O O . LEU A 1 194 ? 5.516 -18.304 -20.223 1.00 45.50 194 LEU A O 1
ATOM 1580 N N . PRO A 1 195 ? 3.314 -18.717 -20.506 1.00 39.94 195 PRO A N 1
ATOM 1581 C CA . PRO A 1 195 ? 3.517 -19.544 -21.679 1.00 39.94 195 PRO A CA 1
ATOM 1582 C C . PRO A 1 195 ? 4.223 -18.705 -22.738 1.00 39.94 195 PRO A C 1
ATOM 1584 O O . PRO A 1 195 ? 3.801 -17.596 -23.057 1.00 39.94 195 PRO A O 1
ATOM 1587 N N . SER A 1 196 ? 5.324 -19.236 -23.263 1.00 44.28 196 SER A N 1
ATOM 1588 C CA . SER A 1 196 ? 6.057 -18.645 -24.374 1.00 44.28 196 SER A CA 1
ATOM 1589 C C . SER A 1 196 ? 5.166 -18.678 -25.616 1.00 44.28 196 SER A C 1
ATOM 1591 O O . SER A 1 196 ? 5.209 -19.623 -26.402 1.00 44.28 196 SER A O 1
ATOM 1593 N N . THR A 1 197 ? 4.311 -17.672 -25.784 1.00 40.88 197 THR A N 1
ATOM 1594 C CA . THR A 1 197 ? 3.534 -17.493 -27.003 1.00 40.88 197 THR A CA 1
ATOM 1595 C C . THR A 1 197 ? 4.478 -17.043 -28.108 1.00 40.88 197 THR A C 1
ATOM 1597 O O . THR A 1 197 ? 4.983 -15.925 -28.173 1.00 40.88 197 THR A O 1
ATOM 1600 N N . SER A 1 198 ? 4.756 -18.017 -28.964 1.00 40.72 198 SER A N 1
ATOM 1601 C CA . SER A 1 198 ? 5.341 -17.915 -30.288 1.00 40.72 198 SER A CA 1
ATOM 1602 C C . SER A 1 198 ? 4.867 -16.690 -31.078 1.00 40.72 198 SER A C 1
ATOM 1604 O O . SER A 1 198 ? 3.681 -16.377 -31.128 1.00 40.72 198 SER A O 1
ATOM 1606 N N . ARG A 1 199 ? 5.840 -16.065 -31.749 1.00 52.19 199 ARG A N 1
ATOM 1607 C CA . ARG A 1 199 ? 5.746 -15.010 -32.769 1.00 52.19 199 ARG A CA 1
ATOM 1608 C C . ARG A 1 199 ? 4.420 -14.997 -33.553 1.00 52.19 199 ARG A C 1
ATOM 1610 O O . ARG A 1 199 ? 4.180 -15.929 -34.312 1.00 52.19 199 ARG A O 1
ATOM 1617 N N . SER A 1 200 ? 3.654 -13.906 -33.457 1.00 44.31 200 SER A N 1
ATOM 1618 C CA . SER A 1 200 ? 3.109 -13.158 -34.610 1.00 44.31 200 SER A CA 1
ATOM 1619 C C . SER A 1 200 ? 2.139 -12.057 -34.174 1.00 44.31 200 SER A C 1
ATOM 1621 O O . SER A 1 200 ? 0.960 -12.300 -33.959 1.00 44.31 200 SER A O 1
ATOM 1623 N N . SER A 1 201 ? 2.628 -10.822 -34.138 1.00 36.72 201 SER A N 1
ATOM 1624 C CA . SER A 1 201 ? 1.967 -9.699 -34.805 1.00 36.72 201 SER A CA 1
ATOM 1625 C C . SER A 1 201 ? 2.996 -8.582 -34.903 1.00 36.72 201 SER A C 1
ATOM 1627 O O . SER A 1 201 ? 3.455 -8.056 -33.891 1.00 36.72 201 SER A O 1
ATOM 1629 N N . SER A 1 202 ? 3.384 -8.257 -36.128 1.00 47.09 202 SER A N 1
ATOM 1630 C CA . SER A 1 202 ? 4.064 -7.016 -36.474 1.00 47.09 202 SER A CA 1
ATOM 1631 C C . SER A 1 202 ? 3.130 -5.840 -36.155 1.00 47.09 202 SER A C 1
ATOM 1633 O O . SER A 1 202 ? 2.485 -5.300 -37.045 1.00 47.09 202 SER A O 1
ATOM 1635 N N . ASN A 1 203 ? 3.051 -5.464 -34.884 1.00 44.31 203 ASN A N 1
ATOM 1636 C CA . ASN A 1 203 ? 2.548 -4.171 -34.459 1.00 44.31 203 ASN A CA 1
ATOM 1637 C C . ASN A 1 203 ? 3.764 -3.475 -33.866 1.00 44.31 203 ASN A C 1
ATOM 1639 O O . ASN A 1 203 ? 4.275 -3.901 -32.830 1.00 44.31 203 ASN A O 1
ATOM 1643 N N . HIS A 1 204 ? 4.288 -2.476 -34.572 1.00 46.53 204 HIS A N 1
ATOM 1644 C CA . HIS A 1 204 ? 5.251 -1.547 -34.003 1.00 46.53 204 HIS A CA 1
ATOM 1645 C C . HIS A 1 204 ? 4.582 -0.934 -32.770 1.00 46.53 204 HIS A C 1
ATOM 1647 O O . HIS A 1 204 ? 3.695 -0.102 -32.897 1.00 46.53 204 HIS A O 1
ATOM 1653 N N . PHE A 1 205 ? 4.925 -1.434 -31.587 1.00 55.00 205 PHE A N 1
ATOM 1654 C CA . PHE A 1 205 ? 4.490 -0.841 -30.336 1.00 55.00 205 PHE A CA 1
ATOM 1655 C C . PHE A 1 205 ? 5.423 0.336 -30.097 1.00 55.00 205 PHE A C 1
ATOM 1657 O O . PHE A 1 205 ? 6.616 0.134 -29.848 1.00 55.00 205 PHE A O 1
ATOM 1664 N N . ASP A 1 206 ? 4.920 1.545 -30.318 1.00 59.44 206 ASP A N 1
ATOM 1665 C CA . ASP A 1 206 ? 5.640 2.741 -29.928 1.00 59.44 206 ASP A CA 1
ATOM 1666 C C . ASP A 1 206 ? 5.354 2.989 -28.448 1.00 59.44 206 ASP A C 1
ATOM 1668 O O . ASP A 1 206 ? 4.210 3.161 -28.038 1.00 59.44 206 ASP A O 1
ATOM 1672 N N . LEU A 1 207 ? 6.404 2.967 -27.630 1.00 61.59 207 LEU A N 1
ATOM 1673 C CA . LEU A 1 207 ? 6.300 3.248 -26.196 1.00 61.59 207 LEU A CA 1
ATOM 1674 C C . LEU A 1 207 ? 5.774 4.666 -25.938 1.00 61.59 207 LEU A C 1
ATOM 1676 O O . LEU A 1 207 ? 5.251 4.925 -24.861 1.00 61.59 207 LEU A O 1
ATOM 1680 N N . ASN A 1 208 ? 5.868 5.546 -26.940 1.00 60.59 208 ASN A N 1
ATOM 1681 C CA . ASN A 1 208 ? 5.309 6.892 -26.912 1.00 60.59 208 ASN A CA 1
ATOM 1682 C C . ASN A 1 208 ? 3.769 6.927 -26.896 1.00 60.59 208 ASN A C 1
ATOM 1684 O O . ASN A 1 208 ? 3.212 7.938 -26.477 1.00 60.59 208 ASN A O 1
ATOM 1688 N N . ASP A 1 209 ? 3.084 5.858 -27.324 1.00 64.38 209 ASP A N 1
ATOM 1689 C CA . ASP A 1 209 ? 1.614 5.780 -27.281 1.00 64.38 209 ASP A CA 1
ATOM 1690 C C . ASP A 1 209 ? 1.092 5.390 -25.888 1.00 64.38 209 ASP A C 1
ATOM 1692 O O . ASP A 1 209 ? -0.099 5.540 -25.604 1.00 64.38 209 ASP A O 1
ATOM 1696 N N . LEU A 1 210 ? 1.964 4.894 -25.001 1.00 67.94 210 LEU A N 1
ATOM 1697 C CA . LEU A 1 210 ? 1.582 4.530 -23.644 1.00 67.94 210 LEU A CA 1
ATOM 1698 C C . LEU A 1 210 ? 1.708 5.752 -22.728 1.00 67.94 210 LEU A C 1
ATOM 1700 O O . LEU A 1 210 ? 2.808 6.153 -22.348 1.00 67.94 210 LEU A O 1
ATOM 1704 N N . ASN A 1 211 ? 0.571 6.338 -22.349 1.00 76.44 211 ASN A N 1
ATOM 1705 C CA . ASN A 1 211 ? 0.549 7.419 -21.370 1.00 76.44 211 ASN A CA 1
ATOM 1706 C C . ASN A 1 211 ? 0.862 6.872 -19.968 1.00 76.44 211 ASN A C 1
ATOM 1708 O O . ASN A 1 211 ? -0.034 6.474 -19.229 1.00 76.44 211 ASN A O 1
ATOM 1712 N N . LEU A 1 212 ? 2.144 6.845 -19.601 1.00 74.31 212 LEU A N 1
ATOM 1713 C CA . LEU A 1 212 ? 2.612 6.328 -18.311 1.00 74.31 212 LEU A CA 1
ATOM 1714 C C . LEU A 1 212 ? 2.124 7.150 -17.109 1.00 74.31 212 LEU A C 1
ATOM 1716 O O . LEU A 1 212 ? 2.151 6.646 -15.984 1.00 74.31 212 LEU A O 1
ATOM 1720 N N . ASP A 1 213 ? 1.647 8.377 -17.324 1.00 74.69 213 ASP A N 1
ATOM 1721 C CA . ASP A 1 213 ? 1.053 9.204 -16.271 1.00 74.69 213 ASP A CA 1
ATOM 1722 C C . ASP A 1 213 ? -0.378 8.769 -15.915 1.00 74.69 213 ASP A C 1
ATOM 1724 O O . ASP A 1 213 ? -0.868 9.106 -14.837 1.00 74.69 213 ASP A O 1
ATOM 1728 N N . ASP A 1 214 ? -1.029 7.985 -16.779 1.00 80.94 214 ASP A N 1
ATOM 1729 C CA . ASP A 1 214 ? -2.377 7.465 -16.569 1.00 80.94 214 ASP A CA 1
ATOM 1730 C C . ASP A 1 214 ? -2.334 6.020 -16.047 1.00 80.94 214 ASP A C 1
ATOM 1732 O O . ASP A 1 214 ? -1.903 5.086 -16.729 1.00 80.94 214 ASP A O 1
ATOM 1736 N N . ASP A 1 215 ? -2.763 5.831 -14.800 1.00 77.31 215 ASP A N 1
ATOM 1737 C CA . ASP A 1 215 ? -2.777 4.522 -14.144 1.00 77.31 215 ASP A CA 1
ATOM 1738 C C . ASP A 1 215 ? -3.737 3.529 -14.818 1.00 77.31 215 ASP A C 1
ATOM 1740 O O . ASP A 1 215 ? -3.474 2.323 -14.757 1.00 77.31 215 ASP A O 1
ATOM 1744 N N . ASP A 1 216 ? -4.785 4.012 -15.496 1.00 78.38 216 ASP A N 1
ATOM 1745 C CA . ASP A 1 216 ? -5.735 3.166 -16.224 1.00 78.38 216 ASP A CA 1
ATOM 1746 C C . ASP A 1 216 ? -5.107 2.616 -17.514 1.00 78.38 216 ASP A C 1
ATOM 1748 O O . ASP A 1 216 ? -5.250 1.430 -17.822 1.00 78.38 216 ASP A O 1
ATOM 1752 N N . ALA A 1 217 ? -4.316 3.434 -18.218 1.00 78.19 217 ALA A N 1
ATOM 1753 C CA . ALA A 1 217 ? -3.573 3.011 -19.408 1.00 78.19 217 ALA A CA 1
ATOM 1754 C C . ALA A 1 217 ? -2.481 1.980 -19.069 1.00 78.19 217 ALA A C 1
ATOM 1756 O O . ALA A 1 217 ? -2.249 1.019 -19.810 1.00 78.19 217 ALA A O 1
ATOM 1757 N N . VAL A 1 218 ? -1.816 2.144 -17.920 1.00 76.88 218 VAL A N 1
ATOM 1758 C CA . VAL A 1 218 ? -0.836 1.161 -17.432 1.00 76.88 218 VAL A CA 1
ATOM 1759 C C . VAL A 1 218 ? -1.512 -0.140 -17.012 1.00 76.88 218 VAL A C 1
ATOM 1761 O O . VAL A 1 218 ? -0.973 -1.216 -17.274 1.00 76.88 218 VAL A O 1
ATOM 1764 N N . ASP A 1 219 ? -2.702 -0.073 -16.420 1.00 78.19 219 ASP A N 1
ATOM 1765 C CA . ASP A 1 219 ? -3.489 -1.262 -16.106 1.00 78.19 219 ASP A CA 1
ATOM 1766 C C . ASP A 1 219 ? -3.961 -2.011 -17.343 1.00 78.19 219 ASP A C 1
ATOM 1768 O O . ASP A 1 219 ? -3.885 -3.237 -17.376 1.00 78.19 219 ASP A O 1
ATOM 1772 N N . GLU A 1 220 ? -4.441 -1.304 -18.361 1.00 80.31 220 GLU A N 1
ATOM 1773 C CA . GLU A 1 220 ? -4.816 -1.905 -19.638 1.00 80.31 220 GLU A CA 1
ATOM 1774 C C . GLU A 1 220 ? -3.614 -2.620 -20.268 1.00 80.31 220 GLU A C 1
ATOM 1776 O O . GLU A 1 220 ? -3.710 -3.792 -20.632 1.00 80.31 220 GLU A O 1
ATOM 1781 N N . PHE A 1 221 ? -2.435 -1.988 -20.262 1.00 78.69 221 PHE A N 1
ATOM 1782 C CA . PHE A 1 221 ? -1.197 -2.626 -20.709 1.00 78.69 221 PHE A CA 1
ATOM 1783 C C . PHE A 1 221 ? -0.847 -3.880 -19.891 1.00 78.69 221 PHE A C 1
ATOM 1785 O O . PHE A 1 221 ? -0.512 -4.926 -20.456 1.00 78.69 221 PHE A O 1
ATOM 1792 N N . LEU A 1 222 ? -0.941 -3.802 -18.561 1.00 78.62 222 LEU A N 1
ATOM 1793 C CA . LEU A 1 222 ? -0.684 -4.929 -17.662 1.00 78.62 222 LEU A CA 1
ATOM 1794 C C . LEU A 1 222 ? -1.638 -6.099 -17.929 1.00 78.62 222 LEU A C 1
ATOM 1796 O O . LEU A 1 222 ? -1.196 -7.252 -17.956 1.00 78.62 222 LEU A O 1
ATOM 1800 N N . ARG A 1 223 ? -2.914 -5.815 -18.199 1.00 81.69 223 ARG A N 1
ATOM 1801 C CA . ARG A 1 223 ? -3.926 -6.824 -18.533 1.00 81.69 223 ARG A CA 1
ATOM 1802 C C . ARG A 1 223 ? -3.708 -7.417 -19.920 1.00 81.69 223 ARG A C 1
ATOM 1804 O O . ARG A 1 223 ? -3.626 -8.634 -20.048 1.00 81.69 223 ARG A O 1
ATOM 1811 N N . GLU A 1 224 ? -3.574 -6.594 -20.953 1.00 80.81 224 GLU A N 1
ATOM 1812 C CA . GLU A 1 224 ? -3.531 -7.067 -22.341 1.00 80.81 224 GLU A CA 1
ATOM 1813 C C . GLU A 1 224 ? -2.191 -7.693 -22.732 1.00 80.81 224 GLU A C 1
ATOM 1815 O O . GLU A 1 224 ? -2.146 -8.658 -23.499 1.00 80.81 224 GLU A O 1
ATOM 1820 N N . ARG A 1 225 ? -1.079 -7.136 -22.240 1.00 77.88 225 ARG A N 1
ATOM 1821 C CA . ARG A 1 225 ? 0.269 -7.551 -22.659 1.00 77.88 225 ARG A CA 1
ATOM 1822 C C . ARG A 1 225 ? 0.928 -8.508 -21.691 1.00 77.88 225 ARG A C 1
ATOM 1824 O O . ARG A 1 225 ? 1.710 -9.351 -22.127 1.00 77.88 225 ARG A O 1
ATOM 1831 N N . LEU A 1 226 ? 0.629 -8.378 -20.402 1.00 72.38 226 LEU A N 1
ATOM 1832 C CA . LEU A 1 226 ? 1.254 -9.179 -19.351 1.00 72.38 226 LEU A CA 1
ATOM 1833 C C . LEU A 1 226 ? 0.267 -10.122 -18.651 1.00 72.38 226 LEU A C 1
ATOM 1835 O O . LEU A 1 226 ? 0.706 -10.994 -17.903 1.00 72.38 226 LEU A O 1
ATOM 1839 N N . ASN A 1 227 ? -1.033 -10.029 -18.962 1.00 77.12 227 ASN A N 1
ATOM 1840 C CA . ASN A 1 227 ? -2.094 -10.872 -18.409 1.00 77.12 227 ASN A CA 1
ATOM 1841 C C . ASN A 1 227 ? -2.192 -10.782 -16.872 1.00 77.12 227 ASN A C 1
ATOM 1843 O O . ASN A 1 227 ? -2.459 -11.778 -16.191 1.00 77.12 227 ASN A O 1
ATOM 1847 N N . ILE A 1 228 ? -1.949 -9.580 -16.338 1.00 75.25 228 ILE A N 1
ATOM 1848 C CA . ILE A 1 228 ? -1.939 -9.252 -14.909 1.00 75.25 228 ILE A CA 1
ATOM 1849 C C . ILE A 1 228 ? -3.164 -8.398 -14.595 1.00 75.25 228 ILE A C 1
ATOM 1851 O O . ILE A 1 228 ? -3.316 -7.301 -15.122 1.00 75.25 228 ILE A O 1
ATOM 1855 N N . ASN A 1 229 ? -4.028 -8.908 -13.716 1.00 75.25 229 ASN A N 1
ATOM 1856 C CA . ASN A 1 229 ? -5.275 -8.255 -13.330 1.00 75.25 229 ASN A CA 1
ATOM 1857 C C . ASN A 1 229 ? -5.174 -7.715 -11.903 1.00 75.25 229 ASN A C 1
ATOM 1859 O O . ASN A 1 229 ? -4.936 -8.486 -10.971 1.00 75.25 229 ASN A O 1
ATOM 1863 N N . PHE A 1 230 ? -5.428 -6.419 -11.730 1.00 70.94 230 PHE A N 1
ATOM 1864 C CA . PHE A 1 230 ? -5.714 -5.844 -10.416 1.00 70.94 230 PHE A CA 1
ATOM 1865 C C . PHE A 1 230 ? -7.209 -5.961 -10.117 1.00 70.94 230 PHE A C 1
ATOM 1867 O O . PHE A 1 230 ? -8.012 -5.811 -11.046 1.00 70.94 230 PHE A O 1
ATOM 1874 N N . PRO A 1 231 ? -7.592 -6.231 -8.856 1.00 64.38 231 PRO A N 1
ATOM 1875 C CA . PRO A 1 231 ? -8.988 -6.167 -8.451 1.00 64.38 231 PRO A CA 1
ATOM 1876 C C . PRO A 1 231 ? -9.546 -4.770 -8.752 1.00 64.38 231 PRO A C 1
ATOM 1878 O O . PRO A 1 231 ? -8.927 -3.759 -8.421 1.00 64.38 231 PRO A O 1
ATOM 1881 N N . GLU A 1 232 ? -10.689 -4.728 -9.435 1.00 60.47 232 GLU A N 1
ATOM 1882 C CA . GLU A 1 232 ? -11.418 -3.487 -9.703 1.00 60.47 232 GLU A CA 1
ATOM 1883 C C . GLU A 1 232 ? -11.981 -2.941 -8.380 1.00 60.47 232 GLU A C 1
ATOM 1885 O O . GLU A 1 232 ? -12.488 -3.714 -7.561 1.00 60.47 232 GLU A O 1
ATOM 1890 N N . LYS A 1 233 ? -11.828 -1.629 -8.152 1.00 53.28 233 LYS A N 1
ATOM 1891 C CA . LYS A 1 233 ? -12.348 -0.931 -6.965 1.00 53.28 233 LYS A CA 1
ATOM 1892 C C . LYS A 1 233 ? -13.855 -0.714 -7.043 1.00 53.28 233 LYS A C 1
ATOM 1894 O O . LYS A 1 233 ? -14.345 -0.395 -8.148 1.00 53.28 233 LYS A O 1
#

Radius of gyration: 48.93 Å; chains: 1; bounding box: 112×51×152 Å

Sequence (233 aa):
MSNNSSENEATQKTNILKEVYLQKRKLLTQESERLFEGKNDEYNSFCAEVDRKLEERKNFILRAAQTEEDLINATYRMTVKKLIEDYGQALVALKQSVLDKLDDERSQIEDEYLNDDIADDRKGTAFVSQKRKLRRRAAEDGSPTKEITVDERPPMMVHQLSEESIMQDIMAIRRNMASSRLPKQAIQFQLPNLPSTSRSSSNHFDLNDLNLDDDDAVDEFLRERLNINFPEK

Secondary structure (DSSP, 8-state):
--HHHHHHHHHHHHHHHHHHHHHHHHHHHHHHHHHHTT--HHHHHHHHHHHHHHHHHHHHHHHHHHHHHHHHHHHHHHHHHHHHHHHHHHHHHHHHHHHHHHHHHHHHHHHHHHHHHHHHHHHH-----------PPPP-S-----------PPP-------HHHHHHHHHHHHHHHHH---------------------------GGGS-TT-HHHHHHHHHHHH---PPP-